Protein AF-A0A538RWI6-F1 (afdb_monomer_lite)

pLDDT: mean 92.48, std 7.5, range [58.44, 98.69]

Structure (mmCIF, N/CA/C/O backbone):
data_AF-A0A538RWI6-F1
#
_entry.id   AF-A0A538RWI6-F1
#
loop_
_atom_site.group_PDB
_atom_site.id
_atom_site.type_symbol
_atom_site.label_atom_id
_atom_site.label_alt_id
_atom_site.label_comp_id
_atom_site.label_asym_id
_atom_site.label_entity_id
_atom_site.label_seq_id
_atom_site.pdbx_PDB_ins_code
_atom_site.Cartn_x
_atom_site.Cartn_y
_atom_site.Cartn_z
_atom_site.occupancy
_atom_site.B_iso_or_equiv
_atom_site.auth_seq_id
_atom_site.auth_comp_id
_atom_site.auth_asym_id
_atom_site.auth_atom_id
_atom_site.pdbx_PDB_model_num
ATOM 1 N N . MET A 1 1 ? -21.357 -2.020 3.251 1.00 84.75 1 MET A N 1
ATOM 2 C CA . MET A 1 1 ? -20.198 -1.353 3.880 1.00 84.75 1 MET A CA 1
ATOM 3 C C . MET A 1 1 ? -19.230 -0.965 2.778 1.00 84.75 1 MET A C 1
ATOM 5 O O . MET A 1 1 ? -19.102 -1.735 1.835 1.00 84.75 1 MET A O 1
ATOM 9 N N . ASN A 1 2 ? -18.627 0.222 2.845 1.00 92.50 2 ASN A N 1
ATOM 10 C CA . ASN A 1 2 ? -17.581 0.625 1.906 1.00 92.50 2 ASN A CA 1
ATOM 11 C C . ASN A 1 2 ? -16.230 0.165 2.470 1.00 92.50 2 ASN A C 1
ATOM 13 O O . ASN A 1 2 ? -15.903 0.538 3.590 1.00 92.50 2 ASN A O 1
ATOM 17 N N . LEU A 1 3 ? -15.480 -0.647 1.722 1.00 94.62 3 LEU A N 1
ATOM 18 C CA . LEU A 1 3 ? -14.138 -1.091 2.123 1.00 94.62 3 LEU A CA 1
ATOM 19 C C . LEU A 1 3 ? -13.045 -0.088 1.727 1.00 94.62 3 LEU A C 1
ATOM 21 O O . LEU A 1 3 ? -11.875 -0.327 1.988 1.00 94.62 3 LEU A O 1
ATOM 25 N N . HIS A 1 4 ? -13.410 1.030 1.089 1.00 95.56 4 HIS A N 1
ATOM 26 C CA . HIS A 1 4 ? -12.487 2.098 0.695 1.00 95.56 4 HIS A CA 1
ATOM 27 C C . HIS A 1 4 ? -11.313 1.596 -0.158 1.00 95.56 4 HIS A C 1
ATOM 29 O O . HIS A 1 4 ? -10.195 2.090 -0.056 1.00 95.56 4 HIS A O 1
ATOM 35 N N . GLY A 1 5 ? -11.583 0.600 -1.007 1.00 93.75 5 GLY A N 1
ATOM 36 C CA . GLY A 1 5 ? -10.577 -0.027 -1.858 1.00 93.75 5 GLY A CA 1
ATOM 37 C C . GLY A 1 5 ? -9.649 -1.001 -1.131 1.00 93.75 5 GLY A C 1
ATOM 38 O O . GLY A 1 5 ? -8.729 -1.494 -1.762 1.00 93.75 5 GLY A O 1
ATOM 39 N N . PHE A 1 6 ? -9.863 -1.306 0.152 1.00 97.62 6 PHE A N 1
ATOM 40 C CA . PHE A 1 6 ? -9.096 -2.343 0.838 1.00 97.62 6 PHE A CA 1
ATOM 41 C C . PHE A 1 6 ? -9.252 -3.701 0.137 1.00 97.62 6 PHE A C 1
ATOM 43 O O . PHE A 1 6 ? -10.370 -4.130 -0.167 1.00 97.62 6 PHE A O 1
ATOM 50 N N . ILE A 1 7 ? -8.122 -4.374 -0.069 1.00 96.31 7 ILE A N 1
ATOM 51 C CA . ILE A 1 7 ? -8.035 -5.762 -0.515 1.00 96.31 7 ILE A CA 1
ATOM 52 C C . ILE A 1 7 ? -7.167 -6.538 0.476 1.00 96.31 7 ILE A C 1
ATOM 54 O O . ILE A 1 7 ? -6.182 -6.002 0.980 1.00 96.31 7 ILE A O 1
ATOM 58 N N . ASP A 1 8 ? -7.513 -7.797 0.728 1.00 96.44 8 ASP A N 1
ATOM 59 C CA . ASP A 1 8 ? -6.635 -8.731 1.430 1.00 96.44 8 ASP A CA 1
ATOM 60 C C . ASP A 1 8 ? -5.724 -9.401 0.394 1.00 96.44 8 ASP A C 1
ATOM 62 O O . ASP A 1 8 ? -6.204 -10.119 -0.482 1.00 96.44 8 ASP A O 1
ATOM 66 N N . ILE A 1 9 ? -4.412 -9.166 0.459 1.00 94.81 9 ILE A N 1
ATOM 67 C CA . ILE A 1 9 ? -3.465 -9.712 -0.528 1.00 94.81 9 ILE A CA 1
ATOM 68 C C . ILE A 1 9 ? -3.371 -11.244 -0.477 1.00 94.81 9 ILE A C 1
ATOM 70 O O . ILE A 1 9 ? -2.961 -11.868 -1.458 1.00 94.81 9 ILE A O 1
ATOM 74 N N . ARG A 1 10 ? -3.801 -11.867 0.630 1.00 93.81 10 ARG A N 1
ATOM 75 C CA . ARG A 1 10 ? -3.873 -13.330 0.785 1.00 93.81 10 ARG A CA 1
ATOM 76 C C . ARG A 1 10 ? -4.933 -13.937 -0.133 1.00 93.81 10 ARG A C 1
ATOM 78 O O . ARG A 1 10 ? -4.795 -15.093 -0.550 1.00 93.81 10 ARG A O 1
ATOM 85 N N . ASP A 1 11 ? -5.915 -13.123 -0.522 1.00 94.06 11 ASP A N 1
ATOM 86 C CA . ASP A 1 11 ? -6.946 -13.459 -1.497 1.00 94.06 11 ASP A CA 1
ATOM 87 C C . ASP A 1 11 ? -6.485 -13.276 -2.947 1.00 94.06 11 ASP A C 1
ATOM 89 O O . ASP A 1 11 ? -7.304 -13.390 -3.852 1.00 94.06 11 ASP A O 1
ATOM 93 N N . TYR A 1 12 ? -5.199 -13.024 -3.207 1.00 94.00 12 TYR A N 1
ATOM 94 C CA . TYR A 1 12 ? -4.662 -12.873 -4.559 1.00 94.00 12 TYR A CA 1
ATOM 95 C C . TYR A 1 12 ? -3.543 -13.868 -4.852 1.00 94.00 12 TYR A C 1
ATOM 97 O O . TYR A 1 12 ? -2.874 -14.408 -3.966 1.00 94.00 12 TYR A O 1
ATOM 105 N N . ARG A 1 13 ? -3.360 -14.134 -6.141 1.00 93.31 13 ARG A N 1
ATOM 106 C CA . ARG A 1 13 ? -2.277 -14.930 -6.706 1.00 93.31 13 ARG A CA 1
ATOM 107 C C . ARG A 1 13 ? -1.613 -14.154 -7.831 1.00 93.31 13 ARG A C 1
ATOM 109 O O . ARG A 1 13 ? -2.251 -13.322 -8.479 1.00 93.31 13 ARG A O 1
ATOM 116 N N . VAL A 1 14 ? -0.345 -14.459 -8.059 1.00 92.81 14 VAL A N 1
ATOM 117 C CA . VAL A 1 14 ? 0.479 -13.889 -9.121 1.00 92.81 14 VAL A CA 1
ATOM 118 C C . VAL A 1 14 ? 1.031 -15.005 -9.994 1.00 92.81 14 VAL A C 1
ATOM 120 O O . VAL A 1 14 ? 1.472 -16.033 -9.486 1.00 92.81 14 VAL A O 1
ATOM 123 N N . HIS A 1 15 ? 1.021 -14.795 -11.301 1.00 91.19 15 HIS A N 1
ATOM 124 C CA . HIS A 1 15 ? 1.713 -15.642 -12.256 1.00 91.19 15 HIS A CA 1
ATOM 125 C C . HIS A 1 15 ? 2.901 -14.864 -12.822 1.00 91.19 15 HIS A C 1
ATOM 127 O O . HIS A 1 15 ? 2.740 -13.783 -13.398 1.00 91.19 15 HIS A O 1
ATOM 133 N N . LEU A 1 16 ? 4.100 -15.412 -12.629 1.00 88.19 16 LEU A N 1
ATOM 134 C CA . LEU A 1 16 ? 5.345 -14.842 -13.137 1.00 88.19 16 LEU A CA 1
ATOM 135 C C . LEU A 1 16 ? 5.696 -15.477 -14.492 1.00 88.19 16 LEU A C 1
ATOM 137 O O . LEU A 1 16 ? 5.404 -16.654 -14.717 1.00 88.19 16 LEU A O 1
ATOM 141 N N . PRO A 1 17 ? 6.349 -14.747 -15.410 1.00 85.12 17 PRO A N 1
ATOM 142 C CA . PRO A 1 17 ? 6.875 -15.350 -16.626 1.00 85.12 17 PRO A CA 1
ATOM 143 C C . PRO A 1 17 ? 8.007 -16.332 -16.292 1.00 85.12 17 PRO A C 1
ATOM 145 O O . PRO A 1 17 ? 8.681 -16.213 -15.271 1.00 85.12 17 PRO A O 1
ATOM 148 N N . GLN A 1 18 ? 8.281 -17.267 -17.205 1.00 81.25 18 GLN A N 1
ATOM 149 C CA . GLN A 1 18 ? 9.357 -18.253 -17.036 1.00 81.25 18 GLN A CA 1
ATOM 150 C C . GLN A 1 18 ? 10.744 -17.609 -16.849 1.00 81.25 18 GLN A C 1
ATOM 152 O O . GLN A 1 18 ? 11.606 -18.180 -16.184 1.00 81.25 18 GLN A O 1
ATOM 157 N N . SER A 1 19 ? 10.963 -16.432 -17.443 1.00 81.69 19 SER A N 1
ATOM 158 C CA . SER A 1 19 ? 12.141 -15.605 -17.196 1.00 81.69 19 SER A CA 1
ATOM 159 C C . SER A 1 19 ? 11.711 -14.181 -16.885 1.00 81.69 19 SER A C 1
ATOM 161 O O . SER A 1 19 ? 11.012 -13.558 -17.684 1.00 81.69 19 SER A O 1
ATOM 163 N N . LEU A 1 20 ? 12.172 -13.667 -15.747 1.00 79.25 20 LEU A N 1
ATOM 164 C CA . LEU A 1 20 ? 12.040 -12.258 -15.377 1.00 79.25 20 LEU A CA 1
ATOM 165 C C . LEU A 1 20 ? 13.155 -11.390 -15.967 1.00 79.25 20 LEU A C 1
ATOM 167 O O . LEU A 1 20 ? 13.028 -10.171 -15.971 1.00 79.25 20 LEU A O 1
ATOM 171 N N . PHE A 1 21 ? 14.236 -12.002 -16.467 1.00 77.75 21 PHE A N 1
ATOM 172 C CA . PHE A 1 21 ? 15.372 -11.284 -17.034 1.00 77.75 21 PHE A CA 1
ATOM 173 C C . PHE A 1 21 ? 15.548 -11.562 -18.542 1.00 77.75 21 PHE A C 1
ATOM 175 O O . PHE A 1 21 ? 15.521 -12.730 -18.951 1.00 77.75 21 PHE A O 1
ATOM 182 N N . PRO A 1 22 ? 15.790 -10.526 -19.371 1.00 77.88 22 PRO A N 1
ATOM 183 C CA . PRO A 1 22 ? 15.679 -9.105 -19.027 1.00 77.88 22 PRO A CA 1
ATOM 184 C C . PRO A 1 22 ? 14.226 -8.737 -18.694 1.00 77.88 22 PRO A C 1
ATOM 186 O O . PRO A 1 22 ? 13.298 -9.302 -19.271 1.00 77.88 22 PRO A O 1
ATOM 189 N N . TYR A 1 23 ? 14.036 -7.804 -17.763 1.00 77.75 23 TYR A N 1
ATOM 190 C CA . TYR A 1 23 ? 12.699 -7.350 -17.401 1.00 77.75 23 TYR A CA 1
ATOM 191 C C . TYR A 1 23 ? 12.072 -6.570 -18.566 1.00 77.75 23 TYR A C 1
ATOM 193 O O . TYR A 1 23 ? 12.683 -5.648 -19.107 1.00 77.75 23 TYR A O 1
ATOM 201 N N . CYS A 1 24 ? 10.858 -6.958 -18.965 1.00 79.81 24 CYS A N 1
ATOM 202 C CA . CYS A 1 24 ? 10.175 -6.447 -20.162 1.00 79.81 24 CYS A CA 1
ATOM 203 C C . CYS A 1 24 ? 8.935 -5.589 -19.846 1.00 79.81 24 CYS A C 1
ATOM 205 O O . CYS A 1 24 ? 8.102 -5.372 -20.728 1.00 79.81 24 CYS A O 1
ATOM 207 N N . GLY A 1 25 ? 8.804 -5.100 -18.610 1.00 82.12 25 GLY A N 1
ATOM 208 C CA . GLY A 1 25 ? 7.659 -4.302 -18.170 1.00 82.12 25 GLY A CA 1
ATOM 209 C C . GLY A 1 25 ? 6.550 -5.130 -17.520 1.00 82.12 25 GLY A C 1
ATOM 210 O O . GLY A 1 25 ? 6.442 -6.341 -17.716 1.00 82.12 25 GLY A O 1
ATOM 211 N N . LYS A 1 26 ? 5.672 -4.451 -16.776 1.00 86.50 26 LYS A N 1
ATOM 212 C CA . LYS A 1 26 ? 4.636 -5.074 -15.932 1.00 86.50 26 LYS A CA 1
ATOM 213 C C . LYS A 1 26 ? 3.594 -5.917 -16.655 1.00 86.50 26 LYS A C 1
ATOM 215 O O . LYS A 1 26 ? 2.871 -6.673 -16.017 1.00 86.50 26 LYS A O 1
ATOM 220 N N . SER A 1 27 ? 3.490 -5.807 -17.980 1.00 86.31 27 SER A N 1
ATOM 221 C CA . SER A 1 27 ? 2.548 -6.594 -18.788 1.00 86.31 27 SER A CA 1
ATOM 222 C C . SER A 1 27 ? 2.839 -8.095 -18.778 1.00 86.31 27 SER A C 1
ATOM 224 O O . SER A 1 27 ? 1.969 -8.868 -19.167 1.00 86.31 27 SER A O 1
ATOM 226 N N . ILE A 1 28 ? 4.033 -8.501 -18.339 1.00 87.00 28 ILE A N 1
ATOM 227 C CA . ILE A 1 28 ? 4.419 -9.909 -18.189 1.00 87.00 28 ILE A CA 1
ATOM 228 C C . ILE A 1 28 ? 3.914 -10.536 -16.884 1.00 87.00 28 ILE A C 1
ATOM 230 O O . ILE A 1 28 ? 4.034 -11.746 -16.715 1.00 87.00 28 ILE A O 1
ATOM 234 N N . LEU A 1 29 ? 3.400 -9.722 -15.956 1.00 91.00 29 LEU A N 1
ATOM 235 C CA . LEU A 1 29 ? 2.871 -10.168 -14.673 1.00 91.00 29 LEU A CA 1
ATOM 236 C C . LEU A 1 29 ? 1.349 -10.265 -14.752 1.00 91.00 29 LEU A C 1
ATOM 238 O O . LEU A 1 29 ? 0.672 -9.311 -15.149 1.00 91.00 29 LEU A O 1
ATOM 242 N N . GLU A 1 30 ? 0.802 -11.385 -14.296 1.00 92.44 30 GLU A N 1
ATOM 243 C CA . GLU A 1 30 ? -0.642 -11.549 -14.142 1.00 92.44 30 GLU A CA 1
ATOM 244 C C . GLU A 1 30 ? -0.992 -11.658 -12.662 1.00 92.44 30 GLU A C 1
ATOM 246 O O . GLU A 1 30 ? -0.314 -12.342 -11.900 1.00 92.44 30 GLU A O 1
ATOM 251 N N . VAL A 1 31 ? -2.056 -10.972 -12.246 1.00 93.94 31 VAL A N 1
ATOM 252 C CA . VAL A 1 31 ? -2.552 -10.986 -10.867 1.00 93.94 31 VAL A CA 1
ATOM 253 C C . VAL A 1 31 ? -4.047 -11.252 -10.886 1.00 93.94 31 VAL A C 1
ATOM 255 O O . VAL A 1 31 ? -4.800 -10.571 -11.586 1.00 93.94 31 VAL A O 1
ATOM 258 N N . SER A 1 32 ? -4.486 -12.221 -10.091 1.00 92.06 32 SER A N 1
ATOM 259 C CA . SER A 1 32 ? -5.886 -12.632 -10.015 1.00 92.06 32 SER A CA 1
ATOM 260 C C . SER A 1 32 ? -6.311 -12.851 -8.565 1.00 92.06 32 SER A C 1
ATOM 262 O O . SER A 1 32 ? -5.509 -13.355 -7.778 1.00 92.06 32 SER A O 1
ATOM 264 N N . PRO A 1 33 ? -7.564 -12.529 -8.193 1.00 89.75 33 PRO A N 1
ATOM 265 C CA . PRO A 1 33 ? -8.123 -12.989 -6.930 1.00 89.75 33 PRO A CA 1
ATOM 266 C C . PRO A 1 33 ? -8.209 -14.527 -6.883 1.00 89.75 33 PRO A C 1
ATOM 268 O O . PRO A 1 33 ? -8.174 -15.203 -7.919 1.00 89.75 33 PRO A O 1
ATOM 271 N N . LEU A 1 34 ? -8.355 -15.071 -5.673 1.00 76.19 34 LEU A N 1
ATOM 272 C CA . LEU A 1 34 ? -8.585 -16.480 -5.374 1.00 76.19 34 LEU A CA 1
ATOM 273 C C . LEU A 1 34 ? -9.849 -16.969 -6.096 1.00 76.19 34 LEU A C 1
ATOM 275 O O . LEU A 1 34 ? -10.980 -16.718 -5.692 1.00 76.19 34 LEU A O 1
ATOM 279 N N . GLY A 1 35 ? -9.613 -17.651 -7.209 1.00 61.72 35 GLY A N 1
ATOM 280 C CA . GLY A 1 35 ? -10.607 -18.226 -8.119 1.00 61.72 35 GLY A CA 1
ATOM 281 C C . GLY A 1 35 ? -9.972 -18.982 -9.294 1.00 61.72 35 GLY A C 1
ATOM 282 O O . GLY A 1 35 ? -10.682 -19.604 -10.080 1.00 61.72 35 GLY A O 1
ATOM 283 N N . VAL A 1 36 ? -8.639 -18.940 -9.398 1.00 61.59 36 VAL A N 1
ATOM 284 C CA . VAL A 1 36 ? -7.826 -19.768 -10.290 1.00 61.59 36 VAL A CA 1
ATOM 285 C C . VAL A 1 36 ? -7.639 -21.146 -9.655 1.00 61.59 36 VAL A C 1
ATOM 287 O O . VAL A 1 36 ? -7.552 -21.250 -8.430 1.00 61.59 36 VAL A O 1
ATOM 290 N N . ASP A 1 37 ? -7.611 -22.198 -10.474 1.00 62.50 37 ASP A N 1
ATOM 291 C CA . ASP A 1 37 ? -7.419 -23.572 -10.011 1.00 62.50 37 ASP A CA 1
ATOM 292 C C . ASP A 1 37 ? -6.106 -23.684 -9.205 1.00 62.50 37 ASP A C 1
ATOM 294 O O . ASP A 1 37 ? -5.030 -23.483 -9.769 1.00 62.50 37 ASP A O 1
ATOM 298 N N . PRO A 1 38 ? -6.159 -24.003 -7.896 1.00 58.44 38 PRO A N 1
ATOM 299 C CA . PRO A 1 38 ? -4.973 -24.102 -7.047 1.00 58.44 38 PRO A CA 1
ATOM 300 C C . PRO A 1 38 ? -4.027 -25.243 -7.453 1.00 58.44 38 PRO A C 1
ATOM 302 O O . PRO A 1 38 ? -2.950 -25.367 -6.872 1.00 58.44 38 PRO A O 1
ATOM 305 N N . SER A 1 39 ? -4.419 -26.091 -8.410 1.00 65.94 39 SER A N 1
ATOM 306 C CA . SER A 1 39 ? -3.547 -27.109 -8.991 1.00 65.94 39 SER A CA 1
ATOM 307 C C . SER A 1 39 ? -2.650 -26.601 -10.123 1.00 65.94 39 SER A C 1
ATOM 309 O O . SER A 1 39 ? -1.766 -27.349 -10.538 1.00 65.94 39 SER A O 1
ATOM 311 N N . ASP A 1 40 ? -2.826 -25.361 -10.599 1.00 74.38 40 ASP A N 1
ATOM 312 C CA . ASP A 1 40 ? -1.907 -24.737 -11.552 1.00 74.38 40 ASP A CA 1
ATOM 313 C C . ASP A 1 40 ? -0.661 -24.209 -10.811 1.00 74.38 40 ASP A C 1
ATOM 315 O O . ASP A 1 40 ? -0.735 -23.183 -10.126 1.00 74.38 40 ASP A O 1
ATOM 319 N N . PRO A 1 41 ? 0.501 -24.881 -10.931 1.00 71.25 41 PRO A N 1
ATOM 320 C CA . PRO A 1 41 ? 1.710 -24.486 -10.217 1.00 71.25 41 PRO A CA 1
ATOM 321 C C . PRO A 1 41 ? 2.294 -23.153 -10.712 1.00 71.25 41 PRO A C 1
ATOM 323 O O . PRO A 1 41 ? 3.228 -22.650 -10.090 1.00 71.25 41 PRO A O 1
ATOM 326 N N . GLY A 1 42 ? 1.786 -22.589 -11.816 1.00 82.56 42 GLY A N 1
ATOM 327 C CA . GLY A 1 42 ? 2.194 -21.275 -12.310 1.00 82.56 42 GLY A CA 1
ATOM 328 C C . GLY A 1 42 ? 1.701 -20.112 -11.443 1.00 82.56 42 GLY A C 1
ATOM 329 O O . GLY A 1 42 ? 2.282 -19.028 -11.493 1.00 82.56 42 GLY A O 1
ATOM 330 N N . TRP A 1 43 ? 0.663 -20.323 -10.625 1.00 89.50 43 TRP A N 1
ATOM 331 C CA . TRP A 1 43 ? 0.087 -19.291 -9.761 1.00 89.50 43 TRP A CA 1
ATOM 332 C C . TRP A 1 43 ? 0.614 -19.389 -8.334 1.00 89.50 43 TRP A C 1
ATOM 334 O O . TRP A 1 43 ? 0.323 -20.324 -7.588 1.00 89.50 43 TRP A O 1
ATOM 344 N N . LEU A 1 44 ? 1.354 -18.366 -7.927 1.00 90.12 44 LEU A N 1
ATOM 345 C CA . LEU A 1 44 ? 1.973 -18.270 -6.615 1.00 90.12 44 LEU A CA 1
ATOM 346 C C . LEU A 1 44 ? 1.139 -17.375 -5.688 1.00 90.12 44 LEU A C 1
ATOM 348 O O . LEU A 1 44 ? 0.552 -16.387 -6.142 1.00 90.12 44 LEU A O 1
ATOM 352 N N . PRO A 1 45 ? 1.059 -17.683 -4.384 1.00 91.75 45 PRO A N 1
ATOM 353 C CA . PRO A 1 45 ? 0.588 -16.715 -3.404 1.00 91.75 45 PRO A CA 1
ATOM 354 C C . PRO A 1 45 ? 1.560 -15.535 -3.316 1.00 91.75 45 PRO A C 1
ATOM 356 O O . PRO A 1 45 ? 2.752 -15.676 -3.583 1.00 91.75 45 PRO A O 1
ATOM 359 N N . ILE A 1 46 ? 1.039 -14.350 -2.988 1.00 92.12 46 ILE A N 1
ATOM 360 C CA . ILE A 1 46 ? 1.843 -13.119 -2.964 1.00 92.12 46 ILE A CA 1
ATOM 361 C C . ILE A 1 46 ? 2.998 -13.220 -1.955 1.00 92.12 46 ILE A C 1
ATOM 363 O O . ILE A 1 46 ? 4.100 -12.754 -2.231 1.00 92.12 46 ILE A O 1
ATOM 367 N N . ASP A 1 47 ? 2.780 -13.891 -0.823 1.00 89.50 47 ASP A N 1
ATOM 368 C CA . ASP A 1 47 ? 3.795 -14.121 0.211 1.00 89.50 47 ASP A CA 1
ATOM 369 C C . ASP A 1 47 ? 4.986 -14.971 -0.275 1.00 89.50 47 ASP A C 1
ATOM 371 O O . ASP A 1 47 ? 6.100 -14.815 0.232 1.00 89.50 47 ASP A O 1
ATOM 375 N N . ALA A 1 48 ? 4.808 -15.802 -1.308 1.00 89.38 48 ALA A N 1
ATOM 376 C CA . ALA A 1 48 ? 5.898 -16.564 -1.915 1.00 89.38 48 ALA A CA 1
ATOM 377 C C . ALA A 1 48 ? 6.945 -15.665 -2.593 1.00 89.38 48 ALA A C 1
ATOM 379 O O . ALA A 1 48 ? 8.082 -16.100 -2.768 1.00 89.38 48 ALA A O 1
ATOM 380 N N . LEU A 1 49 ? 6.607 -14.410 -2.918 1.00 88.00 49 LEU A N 1
ATOM 381 C CA . LEU A 1 49 ? 7.557 -13.428 -3.452 1.00 88.00 49 LEU A CA 1
ATOM 382 C C . LEU A 1 49 ? 8.501 -12.855 -2.377 1.00 88.00 49 LEU A C 1
ATOM 384 O O . LEU A 1 49 ? 9.521 -12.248 -2.707 1.00 88.00 49 LEU A O 1
ATOM 388 N N . GLY A 1 50 ? 8.183 -13.049 -1.092 1.00 80.19 50 GLY A N 1
ATOM 389 C CA . GLY A 1 50 ? 8.828 -12.392 0.051 1.00 80.19 50 GLY A CA 1
ATOM 390 C C . GLY A 1 50 ? 10.270 -12.795 0.367 1.00 80.19 50 GLY A C 1
ATOM 391 O O . GLY A 1 50 ? 10.815 -12.357 1.374 1.00 80.19 50 GLY A O 1
ATOM 392 N N . ARG A 1 51 ? 10.900 -13.664 -0.428 1.00 73.75 51 ARG A N 1
ATOM 393 C CA . ARG A 1 51 ? 12.339 -13.969 -0.297 1.00 73.75 51 ARG A CA 1
ATOM 394 C C . ARG A 1 51 ? 13.174 -13.354 -1.407 1.00 73.75 51 ARG A C 1
ATOM 396 O O . ARG A 1 51 ? 14.332 -13.019 -1.175 1.00 73.75 51 ARG A O 1
ATOM 403 N N . ASP A 1 52 ? 12.575 -13.205 -2.580 1.00 84.12 52 ASP A N 1
ATOM 404 C CA . ASP A 1 52 ? 13.300 -12.850 -3.791 1.00 84.12 52 ASP A CA 1
ATOM 405 C C . ASP A 1 52 ? 13.108 -11.374 -4.154 1.00 84.12 52 ASP A C 1
ATOM 407 O O . ASP A 1 52 ? 14.045 -10.770 -4.662 1.00 84.12 52 ASP A O 1
ATOM 411 N N . PHE A 1 53 ? 11.943 -10.784 -3.844 1.00 88.00 53 PHE A N 1
ATOM 412 C CA . PHE A 1 53 ? 11.586 -9.427 -4.297 1.00 88.00 53 PHE A CA 1
ATOM 413 C C . PHE A 1 53 ? 11.129 -8.475 -3.192 1.00 88.00 53 PHE A C 1
ATOM 415 O O . PHE A 1 53 ? 11.18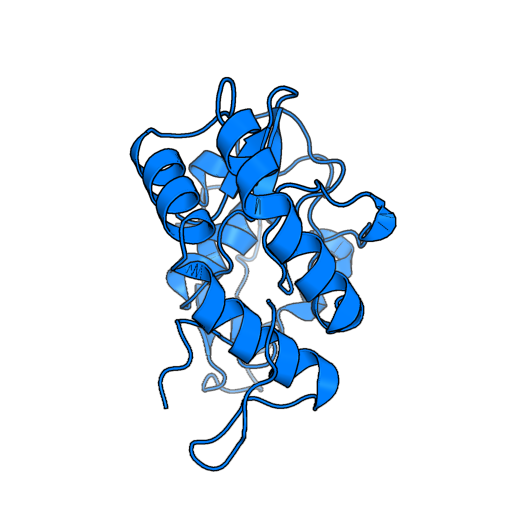1 -7.264 -3.371 1.00 88.00 53 PHE A O 1
ATOM 422 N N . PHE A 1 54 ? 10.686 -9.000 -2.048 1.00 92.06 54 PHE A N 1
ATOM 423 C CA . PHE A 1 54 ? 10.342 -8.172 -0.893 1.00 92.06 54 PHE A CA 1
ATOM 424 C C . PHE A 1 54 ? 11.231 -8.549 0.275 1.00 92.06 54 PHE A C 1
ATOM 426 O O . PHE A 1 54 ? 11.103 -9.659 0.781 1.00 92.06 54 PHE A O 1
ATOM 433 N N . HIS A 1 55 ? 12.123 -7.666 0.718 1.00 92.50 55 HIS A N 1
ATOM 434 C CA . HIS A 1 55 ? 12.966 -7.910 1.888 1.00 92.50 55 HIS A CA 1
ATOM 435 C C . HIS A 1 55 ? 12.413 -7.128 3.085 1.00 92.50 55 HIS A C 1
ATOM 437 O O . HIS A 1 55 ? 12.523 -5.903 3.132 1.00 92.50 55 HIS A O 1
ATOM 443 N N . PRO A 1 56 ? 11.810 -7.812 4.079 1.00 91.06 56 PRO A N 1
ATOM 444 C CA . PRO A 1 56 ? 11.228 -7.161 5.245 1.00 91.06 56 PRO A CA 1
ATOM 445 C C . PRO A 1 56 ? 12.203 -6.235 5.980 1.00 91.06 56 PRO A C 1
ATOM 447 O O . PRO A 1 56 ? 13.220 -6.669 6.526 1.00 91.06 56 PRO A O 1
ATOM 450 N N . ALA A 1 57 ? 11.853 -4.955 6.056 1.00 95.31 57 ALA A N 1
ATOM 451 C CA . ALA A 1 57 ? 12.637 -3.909 6.704 1.00 95.31 57 ALA A CA 1
ATOM 452 C C . ALA A 1 57 ? 11.732 -2.864 7.379 1.00 95.31 57 ALA A C 1
ATOM 454 O O . ALA A 1 57 ? 12.008 -1.668 7.353 1.00 95.31 57 ALA A O 1
ATOM 455 N N . PHE A 1 58 ? 10.638 -3.302 8.009 1.00 97.00 58 PHE A N 1
ATOM 456 C CA . PHE A 1 58 ? 9.581 -2.422 8.526 1.00 97.00 58 PHE A CA 1
ATOM 457 C C . PHE A 1 58 ? 10.069 -1.325 9.489 1.00 97.00 58 PHE A C 1
ATOM 459 O O . PHE A 1 58 ? 9.534 -0.213 9.510 1.00 97.00 58 PHE A O 1
ATOM 466 N N . SER A 1 59 ? 11.105 -1.610 10.285 1.00 96.62 59 SER A N 1
ATOM 467 C CA . SER A 1 59 ? 11.732 -0.629 11.183 1.00 96.62 59 SER A CA 1
ATOM 468 C C . SER A 1 59 ? 12.472 0.492 10.445 1.00 96.62 59 SER A C 1
ATOM 470 O O . SER A 1 59 ? 12.708 1.543 11.034 1.00 96.62 59 SER A O 1
ATOM 472 N N . LYS A 1 60 ? 12.809 0.278 9.170 1.00 96.56 60 LYS A N 1
ATOM 473 C CA . LYS A 1 60 ? 13.461 1.226 8.262 1.00 96.56 60 LYS A CA 1
ATOM 474 C C . LYS A 1 60 ? 12.520 1.781 7.187 1.00 96.56 60 LYS A C 1
ATOM 476 O O . LYS A 1 60 ? 12.985 2.473 6.288 1.00 96.56 60 LYS A O 1
ATOM 481 N N . ARG A 1 61 ? 11.220 1.460 7.239 1.00 97.44 61 ARG A N 1
ATOM 482 C CA . ARG A 1 61 ? 10.246 1.924 6.242 1.00 97.44 61 ARG A CA 1
ATOM 483 C C . ARG A 1 61 ? 10.283 3.447 6.113 1.00 97.44 61 ARG A C 1
ATOM 485 O O . ARG A 1 61 ? 10.388 4.153 7.120 1.00 97.44 61 ARG A O 1
ATOM 492 N N . ASN A 1 62 ? 10.113 3.945 4.893 1.00 96.75 62 ASN A N 1
ATOM 493 C CA . ASN A 1 62 ? 9.960 5.374 4.660 1.00 96.75 62 ASN A CA 1
ATOM 494 C C . ASN A 1 62 ? 8.720 5.887 5.434 1.00 96.75 62 ASN A C 1
ATOM 496 O O . ASN A 1 62 ? 7.650 5.272 5.342 1.00 96.75 62 ASN A O 1
ATOM 500 N N . PRO A 1 63 ? 8.814 6.978 6.215 1.00 96.12 63 PRO A N 1
ATOM 501 C CA . PRO A 1 63 ? 7.678 7.497 6.982 1.00 96.12 63 PRO A CA 1
ATOM 502 C C . PRO A 1 63 ? 6.504 7.959 6.102 1.00 96.12 63 PRO A C 1
ATOM 504 O O . PRO A 1 63 ? 5.384 8.060 6.597 1.00 96.12 63 PRO A O 1
ATOM 507 N N . LEU A 1 64 ? 6.736 8.206 4.808 1.00 97.25 64 LEU A N 1
ATOM 508 C CA . LEU A 1 64 ? 5.705 8.611 3.849 1.00 97.25 64 LEU A CA 1
ATOM 509 C C . LEU A 1 64 ? 4.831 7.449 3.352 1.00 97.25 64 LEU A C 1
ATOM 511 O O . LEU A 1 64 ? 3.799 7.703 2.726 1.00 97.25 64 LEU A O 1
ATOM 515 N N . ASN A 1 65 ? 5.206 6.193 3.630 1.00 98.31 65 ASN A N 1
ATOM 516 C CA . ASN A 1 65 ? 4.365 5.048 3.287 1.00 98.31 65 ASN A CA 1
ATOM 517 C C . ASN A 1 65 ? 3.025 5.134 4.015 1.00 98.31 65 ASN A C 1
ATOM 519 O O . ASN A 1 65 ? 2.991 5.249 5.241 1.00 98.31 65 ASN A O 1
ATOM 523 N N . ILE A 1 66 ? 1.930 4.988 3.275 1.00 98.44 66 ILE A N 1
ATOM 524 C CA . ILE A 1 66 ? 0.627 4.762 3.892 1.00 98.44 66 ILE A CA 1
ATOM 525 C C . ILE A 1 66 ? 0.625 3.379 4.572 1.00 98.44 66 ILE A C 1
ATOM 527 O O . ILE A 1 66 ? 1.162 2.424 3.998 1.00 98.44 66 ILE A O 1
ATOM 531 N N . PRO A 1 67 ? 0.021 3.233 5.767 1.00 98.69 67 PRO A N 1
ATOM 532 C CA . PRO A 1 67 ? -0.164 1.931 6.392 1.00 98.69 67 PRO A CA 1
ATOM 533 C C . PRO A 1 67 ? -0.791 0.904 5.444 1.00 98.69 67 PRO A C 1
ATOM 535 O O . PRO A 1 67 ? -1.668 1.245 4.655 1.00 98.69 67 PRO A O 1
ATOM 538 N N . GLY A 1 68 ? -0.314 -0.336 5.507 1.00 98.50 68 GLY A N 1
ATOM 539 C CA . GLY A 1 68 ? -0.685 -1.399 4.578 1.00 98.50 68 GLY A CA 1
ATOM 540 C C . GLY A 1 68 ? 0.371 -2.501 4.480 1.00 98.50 68 GLY A C 1
ATOM 541 O O . GLY A 1 68 ? 1.438 -2.363 5.093 1.00 98.50 68 GLY A O 1
ATOM 542 N N . PRO A 1 69 ? 0.106 -3.553 3.684 1.00 97.75 69 PRO A N 1
ATOM 543 C CA . PRO A 1 69 ? 1.025 -4.674 3.507 1.00 97.75 69 PRO A CA 1
ATOM 544 C C . PRO A 1 69 ? 2.335 -4.249 2.845 1.00 97.75 69 PRO A C 1
ATOM 546 O O . PRO A 1 69 ? 3.408 -4.668 3.280 1.00 97.75 69 PRO A O 1
ATOM 549 N N . PHE A 1 70 ? 2.258 -3.395 1.819 1.00 98.38 70 PHE A N 1
ATOM 550 C CA . PHE A 1 70 ? 3.423 -2.973 1.048 1.00 98.38 70 PHE A CA 1
ATOM 551 C C . PHE A 1 70 ? 4.016 -1.671 1.567 1.00 98.38 70 PHE A C 1
ATOM 553 O O . PHE A 1 70 ? 3.291 -0.732 1.895 1.00 98.38 70 PHE A O 1
ATOM 560 N N . TYR A 1 71 ? 5.339 -1.579 1.581 1.00 98.44 71 TYR A N 1
ATOM 561 C CA . TYR A 1 71 ? 6.048 -0.347 1.912 1.00 98.44 71 TYR A CA 1
ATOM 562 C C . TYR A 1 71 ? 7.416 -0.313 1.232 1.00 98.44 71 TYR A C 1
ATOM 564 O O . TYR A 1 71 ? 8.037 -1.353 1.039 1.00 98.44 71 TYR A O 1
ATOM 572 N N . GLY A 1 72 ? 7.900 0.884 0.910 1.00 97.25 72 GLY A N 1
ATOM 573 C CA . GLY A 1 72 ? 9.308 1.112 0.585 1.00 97.25 72 GLY A CA 1
ATOM 574 C C . GLY A 1 72 ? 10.128 1.346 1.855 1.00 97.25 72 GLY A C 1
ATOM 575 O O . GLY A 1 72 ? 9.669 2.016 2.787 1.00 97.25 72 GLY A O 1
ATOM 576 N N . ALA A 1 73 ? 11.323 0.777 1.929 1.00 95.25 73 ALA A N 1
ATOM 577 C CA . ALA A 1 73 ? 12.306 1.023 2.978 1.00 95.25 73 ALA A CA 1
ATOM 578 C C . ALA A 1 73 ? 13.584 1.596 2.353 1.00 95.25 73 ALA A C 1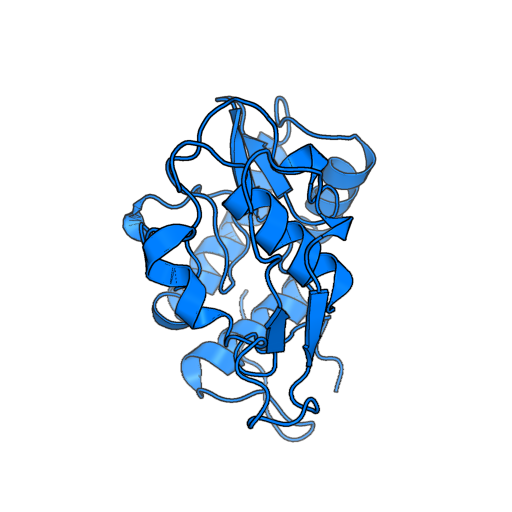
ATOM 580 O O . ALA A 1 73 ? 13.557 2.715 1.861 1.00 95.25 73 ALA A O 1
ATOM 581 N N . GLU A 1 74 ? 14.686 0.850 2.350 1.00 91.31 74 GLU A N 1
ATOM 582 C CA . GLU A 1 74 ? 15.958 1.271 1.749 1.00 91.31 74 GLU A CA 1
ATOM 583 C C . GLU A 1 74 ? 15.982 0.950 0.242 1.00 91.31 74 GLU A C 1
ATOM 585 O O . GLU A 1 74 ? 16.775 0.121 -0.200 1.00 91.31 74 GLU A O 1
ATOM 590 N N . THR A 1 75 ? 15.083 1.557 -0.538 1.00 89.44 75 THR A N 1
ATOM 591 C CA . THR A 1 75 ? 15.052 1.378 -2.003 1.00 89.44 75 THR A CA 1
ATOM 592 C C . THR A 1 75 ? 16.215 2.107 -2.683 1.00 89.44 75 THR A C 1
ATOM 594 O O . THR A 1 75 ? 16.822 3.020 -2.110 1.00 89.44 75 THR A O 1
ATOM 597 N N . ASP A 1 76 ? 16.502 1.736 -3.930 1.00 83.94 76 ASP A N 1
ATOM 598 C CA . ASP A 1 76 ? 17.367 2.484 -4.831 1.00 83.94 76 ASP A CA 1
ATOM 599 C C . ASP A 1 76 ? 16.786 3.870 -5.179 1.00 83.94 76 ASP A C 1
ATOM 601 O O . ASP A 1 76 ? 15.733 4.286 -4.688 1.00 83.94 76 ASP A O 1
ATOM 605 N N . THR A 1 77 ? 17.540 4.609 -5.996 1.00 83.62 77 THR A N 1
ATOM 606 C CA . THR A 1 77 ? 17.181 5.941 -6.503 1.00 83.62 77 THR A CA 1
ATOM 607 C C . THR A 1 77 ? 17.107 5.952 -8.034 1.00 83.62 77 THR A C 1
ATOM 609 O O . THR A 1 77 ? 17.420 6.962 -8.666 1.00 83.62 77 THR A O 1
ATOM 612 N N . CYS A 1 78 ? 16.814 4.805 -8.651 1.00 84.56 78 CYS A N 1
ATOM 613 C CA . CYS A 1 78 ? 16.733 4.645 -10.105 1.00 84.56 78 CYS A CA 1
ATOM 614 C C . CYS A 1 78 ? 15.361 5.044 -10.674 1.00 84.56 78 CYS A C 1
ATOM 616 O O . CYS A 1 78 ? 15.190 5.035 -11.893 1.00 84.56 78 CYS A O 1
ATOM 618 N N . GLU A 1 79 ? 14.424 5.435 -9.804 1.00 82.56 79 GLU A N 1
ATOM 619 C CA . GLU A 1 79 ? 13.110 6.010 -10.128 1.00 82.56 79 GLU A CA 1
ATOM 620 C C . GLU A 1 79 ? 12.153 5.052 -10.860 1.00 82.56 79 GLU A C 1
ATOM 622 O O . GLU A 1 79 ? 11.193 5.480 -11.506 1.00 82.56 79 GLU A O 1
ATOM 627 N N . THR A 1 80 ? 12.392 3.742 -10.785 1.00 88.50 80 THR A N 1
ATOM 628 C CA . THR A 1 80 ? 11.619 2.757 -11.558 1.00 88.50 80 THR A CA 1
ATOM 629 C C . THR A 1 80 ? 10.219 2.520 -10.987 1.00 88.50 80 THR A C 1
ATOM 631 O O . THR A 1 80 ? 9.267 2.337 -11.750 1.00 88.50 80 THR A O 1
ATOM 634 N N . GLY A 1 81 ? 10.044 2.618 -9.669 1.00 90.94 81 GLY A N 1
ATOM 635 C CA . GLY A 1 81 ? 8.780 2.386 -8.981 1.00 90.94 81 GLY A CA 1
ATOM 636 C C . GLY A 1 81 ? 7.660 3.340 -9.399 1.00 90.94 81 GLY A C 1
ATOM 637 O O . GLY A 1 81 ? 6.593 2.860 -9.784 1.00 90.94 81 GLY A O 1
ATOM 638 N N . PRO A 1 82 ? 7.850 4.676 -9.416 1.00 93.88 82 PRO A N 1
ATOM 639 C CA . PRO A 1 82 ? 6.839 5.607 -9.926 1.00 93.88 82 PRO A CA 1
ATOM 640 C C . PRO A 1 82 ? 6.458 5.374 -11.396 1.00 93.88 82 PRO A C 1
ATOM 642 O O . PRO A 1 82 ? 5.334 5.687 -11.789 1.00 93.88 82 PRO A O 1
ATOM 645 N N . HIS A 1 83 ? 7.358 4.822 -12.216 1.00 92.69 83 HIS A N 1
ATOM 646 C CA . HIS A 1 83 ? 7.049 4.459 -13.602 1.00 92.69 83 HIS A CA 1
ATOM 647 C C . HIS A 1 83 ? 6.207 3.180 -13.697 1.00 92.69 83 HIS A C 1
ATOM 649 O O . HIS A 1 83 ? 5.247 3.127 -14.475 1.00 92.69 83 HIS A O 1
ATOM 655 N N . GLU A 1 84 ? 6.524 2.165 -12.894 1.00 94.81 84 GLU A N 1
ATOM 656 C CA . GLU A 1 84 ? 5.787 0.899 -12.875 1.00 94.81 84 GLU A CA 1
ATOM 657 C C . GLU A 1 84 ? 4.444 1.011 -12.140 1.00 94.81 84 GLU A C 1
ATOM 659 O O . GLU A 1 84 ? 3.451 0.431 -12.582 1.00 94.81 84 GLU A O 1
ATOM 664 N N . ALA A 1 85 ? 4.365 1.825 -11.087 1.00 96.69 85 ALA A N 1
ATOM 665 C CA . ALA A 1 85 ? 3.200 1.965 -10.217 1.00 96.69 85 ALA A CA 1
ATOM 666 C C . ALA A 1 85 ? 2.817 3.431 -9.927 1.00 96.69 85 ALA A C 1
ATOM 668 O O . ALA A 1 85 ? 2.684 3.814 -8.761 1.00 96.69 85 ALA A O 1
ATOM 669 N N . PRO A 1 86 ? 2.544 4.268 -10.949 1.00 95.88 86 PRO A N 1
ATOM 670 C CA . PRO A 1 86 ? 2.265 5.697 -10.755 1.00 95.88 86 PRO A CA 1
ATOM 671 C C . PRO A 1 86 ? 1.037 5.961 -9.869 1.00 95.88 86 PRO A C 1
ATOM 673 O O . PRO A 1 86 ? 0.947 6.993 -9.208 1.00 95.88 86 PRO A O 1
ATOM 676 N N . GLY A 1 87 ? 0.082 5.028 -9.805 1.00 97.12 87 GLY A N 1
ATOM 677 C CA . GLY A 1 87 ? -1.099 5.134 -8.939 1.00 97.12 87 GLY A CA 1
ATOM 678 C C . GLY A 1 87 ? -0.855 4.816 -7.458 1.00 97.12 87 GLY A C 1
ATOM 679 O O . GLY A 1 87 ? -1.790 4.957 -6.662 1.00 97.12 87 GLY A O 1
ATOM 680 N N . ASN A 1 88 ? 0.352 4.366 -7.099 1.00 98.50 88 ASN A N 1
ATOM 681 C CA . ASN A 1 88 ? 0.655 3.765 -5.798 1.00 98.50 88 ASN A CA 1
ATOM 682 C C . ASN A 1 88 ? 2.004 4.202 -5.210 1.00 98.50 88 ASN A C 1
ATOM 684 O O . ASN A 1 88 ? 2.124 4.244 -3.986 1.00 98.50 88 ASN A O 1
ATOM 688 N N . VAL A 1 89 ? 2.990 4.542 -6.045 1.00 98.06 89 VAL A N 1
ATOM 689 C CA . VAL A 1 89 ? 4.370 4.846 -5.643 1.00 98.06 89 VAL A CA 1
ATOM 690 C C . VAL A 1 89 ? 4.755 6.286 -5.993 1.00 98.06 89 VAL A C 1
ATOM 692 O O . VAL A 1 89 ? 4.450 6.793 -7.072 1.00 98.06 89 VAL A O 1
ATOM 695 N N . LEU A 1 90 ? 5.421 6.944 -5.047 1.00 97.25 90 LEU A N 1
ATOM 696 C CA . LEU A 1 90 ? 6.087 8.241 -5.184 1.00 97.25 90 LEU A CA 1
ATOM 697 C C . LEU A 1 90 ? 7.521 8.107 -4.659 1.00 97.25 90 LEU A C 1
ATOM 699 O O . LEU A 1 90 ? 7.877 7.079 -4.088 1.00 97.25 90 LEU A O 1
ATOM 703 N N . MET A 1 91 ? 8.327 9.154 -4.828 1.00 95.75 91 MET A N 1
ATOM 704 C CA . MET A 1 91 ? 9.668 9.236 -4.251 1.00 95.75 91 MET A CA 1
ATOM 705 C C . MET A 1 91 ? 9.787 10.392 -3.277 1.00 95.75 91 MET A C 1
ATOM 707 O O . MET A 1 91 ? 9.201 11.462 -3.472 1.00 95.75 91 MET A O 1
ATOM 711 N N . ASP A 1 92 ? 10.573 10.188 -2.232 1.00 94.94 92 ASP A N 1
ATOM 712 C CA . ASP A 1 92 ? 10.973 11.260 -1.343 1.00 94.94 92 ASP A CA 1
ATOM 713 C C . ASP A 1 92 ? 12.063 12.150 -1.969 1.00 94.94 92 ASP A C 1
ATOM 715 O O . ASP A 1 92 ? 12.518 11.943 -3.095 1.00 94.94 92 ASP A O 1
ATOM 719 N N . ARG A 1 93 ? 12.498 13.175 -1.229 1.00 92.88 93 ARG A N 1
ATOM 720 C CA . ARG A 1 93 ? 13.524 14.129 -1.691 1.00 92.88 93 ARG A CA 1
ATOM 721 C C . ARG A 1 93 ? 14.903 13.501 -1.920 1.00 92.88 93 ARG A C 1
ATOM 723 O O . ARG A 1 93 ? 15.757 14.136 -2.533 1.00 92.88 93 ARG A O 1
ATOM 730 N N . GLN A 1 94 ? 15.146 12.322 -1.356 1.00 91.56 94 GLN A N 1
ATOM 731 C CA . GLN A 1 94 ? 16.390 11.567 -1.491 1.00 91.56 94 GLN A CA 1
ATOM 732 C C . GLN A 1 94 ? 16.303 10.542 -2.629 1.00 91.56 94 GLN A C 1
ATOM 734 O O . GLN A 1 94 ? 17.289 9.860 -2.891 1.00 91.56 94 GLN A O 1
ATOM 739 N N . GLY A 1 95 ? 15.155 10.456 -3.309 1.00 91.88 95 GLY A N 1
ATOM 740 C CA . GLY A 1 95 ? 14.904 9.493 -4.372 1.00 91.88 95 GLY A CA 1
ATOM 741 C C . GLY A 1 95 ? 14.466 8.122 -3.864 1.00 91.88 95 GLY A C 1
ATOM 742 O O . GLY A 1 95 ? 14.348 7.223 -4.684 1.00 91.88 95 GLY A O 1
ATOM 743 N N . GLN A 1 96 ? 14.216 7.948 -2.558 1.00 94.31 96 GLN A N 1
ATOM 744 C CA . GLN A 1 96 ? 13.695 6.679 -2.043 1.00 94.31 96 GLN A CA 1
ATOM 745 C C . GLN A 1 96 ? 12.203 6.566 -2.329 1.00 94.31 96 GLN A C 1
ATOM 747 O O . GLN A 1 96 ? 11.428 7.496 -2.090 1.00 94.31 96 GLN A O 1
ATOM 752 N N . GLU A 1 97 ? 11.802 5.405 -2.817 1.00 96.44 97 GLU A N 1
ATOM 753 C CA . GLU A 1 97 ? 10.441 5.092 -3.204 1.00 96.44 97 GLU A CA 1
ATOM 754 C C . GLU A 1 97 ? 9.592 4.767 -1.968 1.00 96.44 97 GLU A C 1
ATOM 756 O O . GLU A 1 97 ? 10.042 4.161 -0.992 1.00 96.44 97 GLU A O 1
ATOM 761 N N . PHE A 1 98 ? 8.327 5.178 -1.995 1.00 97.69 98 PHE A N 1
ATOM 762 C CA . PHE A 1 98 ? 7.358 4.852 -0.957 1.00 97.69 98 PHE A CA 1
ATOM 763 C C . PHE A 1 98 ? 5.973 4.603 -1.551 1.00 97.69 98 PHE A C 1
ATOM 765 O O . PHE A 1 98 ? 5.553 5.233 -2.525 1.00 97.69 98 PHE A O 1
ATOM 772 N N . VAL A 1 99 ? 5.236 3.686 -0.930 1.00 98.38 99 VAL A N 1
ATOM 773 C CA . VAL A 1 99 ? 3.854 3.359 -1.276 1.00 98.38 99 VAL A CA 1
ATOM 774 C C . VAL A 1 99 ? 2.944 4.401 -0.638 1.00 98.38 99 VAL A C 1
ATOM 776 O O . VAL A 1 99 ? 2.645 4.349 0.552 1.00 98.38 99 VAL A O 1
ATOM 779 N N . PHE A 1 100 ? 2.499 5.376 -1.421 1.00 98.06 100 PHE A N 1
ATOM 780 C CA . PHE A 1 100 ? 1.623 6.451 -0.949 1.00 98.06 100 PHE A CA 1
ATOM 781 C C . PHE A 1 100 ? 0.140 6.045 -0.940 1.00 98.06 100 PHE A C 1
ATOM 783 O O . PHE A 1 100 ? -0.686 6.694 -0.294 1.00 98.06 100 PHE A O 1
ATOM 790 N N . LYS A 1 101 ? -0.199 4.981 -1.679 1.00 98.25 101 LYS A N 1
ATOM 791 C CA . LYS A 1 101 ? -1.531 4.377 -1.764 1.00 98.25 101 LYS A CA 1
ATOM 792 C C . LYS A 1 101 ? -1.397 2.866 -1.946 1.00 98.25 101 LYS A C 1
ATOM 794 O O . LYS A 1 101 ? -0.782 2.417 -2.910 1.00 98.25 101 LYS A O 1
ATOM 799 N N . GLN A 1 102 ? -2.021 2.087 -1.065 1.00 98.50 102 GLN A N 1
ATOM 800 C CA . GLN A 1 102 ? -2.080 0.631 -1.221 1.00 98.50 102 GLN A CA 1
ATOM 801 C C . GLN A 1 102 ? -2.902 0.236 -2.456 1.00 98.50 102 GLN A C 1
ATOM 803 O O . GLN A 1 102 ? -3.812 0.977 -2.852 1.00 98.50 102 GLN A O 1
ATOM 808 N N . PRO A 1 103 ? -2.585 -0.903 -3.092 1.00 98.31 103 PRO A N 1
ATOM 809 C CA . PRO A 1 103 ? -3.334 -1.378 -4.244 1.00 98.31 103 PRO A CA 1
ATOM 810 C C . PRO A 1 103 ? -4.781 -1.693 -3.865 1.00 98.31 103 PRO A C 1
ATOM 812 O O . PRO A 1 103 ? -5.047 -2.273 -2.819 1.00 98.31 103 PRO A O 1
ATOM 815 N N . THR A 1 104 ? -5.715 -1.319 -4.737 1.00 97.31 104 THR A N 1
ATOM 816 C CA . THR A 1 104 ? -7.162 -1.474 -4.498 1.00 97.31 104 THR A CA 1
ATOM 817 C C . THR A 1 104 ? -7.849 -2.483 -5.417 1.00 97.31 104 THR A C 1
ATOM 819 O O . THR A 1 104 ? -9.061 -2.689 -5.347 1.00 97.31 104 THR A O 1
ATOM 822 N N . ASN A 1 105 ? -7.088 -3.081 -6.332 1.00 96.06 105 ASN A N 1
ATOM 823 C CA . ASN A 1 105 ? -7.545 -4.047 -7.329 1.00 96.06 105 ASN A CA 1
ATOM 824 C C . ASN A 1 105 ? -6.338 -4.786 -7.939 1.00 96.06 105 ASN A C 1
ATOM 826 O O . ASN A 1 105 ? -5.192 -4.396 -7.712 1.00 96.06 105 ASN A O 1
ATOM 830 N N . SER A 1 106 ? -6.586 -5.813 -8.761 1.00 95.88 106 SER A N 1
ATOM 831 C CA . SER A 1 106 ? -5.528 -6.618 -9.395 1.00 95.88 106 SER A CA 1
ATOM 832 C C . SER A 1 106 ? -4.545 -5.817 -10.250 1.00 95.88 106 SER A C 1
ATOM 834 O O . SER A 1 106 ? -3.377 -6.184 -10.323 1.00 95.88 106 SER A O 1
ATOM 836 N N . VAL A 1 107 ? -4.996 -4.745 -10.914 1.00 96.38 107 VAL A N 1
ATOM 837 C CA . VAL A 1 107 ? -4.131 -3.926 -11.778 1.00 96.38 107 VAL A CA 1
ATOM 838 C C . VAL A 1 107 ? -3.139 -3.148 -10.926 1.00 96.38 107 VAL A C 1
ATOM 840 O O . VAL A 1 107 ? -1.944 -3.208 -11.180 1.00 96.38 107 VAL A O 1
ATOM 843 N N . GLU A 1 108 ? -3.622 -2.473 -9.884 1.00 97.94 108 GLU A N 1
ATOM 844 C CA . GLU A 1 108 ? -2.745 -1.757 -8.954 1.00 97.94 108 GLU A CA 1
ATOM 845 C C . GLU A 1 108 ? -1.834 -2.716 -8.181 1.00 97.94 108 GLU A C 1
ATOM 847 O O . GLU A 1 108 ? -0.674 -2.396 -7.945 1.00 97.94 108 GLU A O 1
ATOM 852 N N . LEU A 1 109 ? -2.329 -3.906 -7.817 1.00 97.81 109 LEU A N 1
ATOM 853 C CA . LEU A 1 109 ? -1.508 -4.918 -7.155 1.00 97.81 109 LEU A CA 1
ATOM 854 C C . LEU A 1 109 ? -0.370 -5.370 -8.075 1.00 97.81 109 LEU A C 1
ATOM 856 O O . LEU A 1 109 ? 0.783 -5.315 -7.667 1.00 97.81 109 LEU A O 1
ATOM 860 N N . ARG A 1 110 ? -0.665 -5.724 -9.332 1.00 96.81 110 ARG A N 1
ATOM 861 C CA . ARG A 1 110 ? 0.355 -6.048 -10.343 1.00 96.81 110 ARG A CA 1
ATOM 862 C C . ARG A 1 110 ? 1.387 -4.933 -10.489 1.00 96.81 110 ARG A C 1
ATOM 864 O O . ARG A 1 110 ? 2.576 -5.220 -10.571 1.00 96.81 110 ARG A O 1
ATOM 871 N N . ASP A 1 111 ? 0.934 -3.687 -10.534 1.00 97.44 111 ASP A N 1
ATOM 872 C CA . ASP A 1 111 ? 1.804 -2.526 -10.689 1.00 97.44 111 ASP A CA 1
ATOM 873 C C . ASP A 1 111 ? 2.751 -2.373 -9.478 1.00 97.44 111 ASP A C 1
ATOM 875 O O . ASP A 1 111 ? 3.951 -2.205 -9.668 1.00 97.44 111 ASP A O 1
ATOM 879 N N . VAL A 1 112 ? 2.266 -2.535 -8.238 1.00 97.56 112 VAL A N 1
ATOM 880 C CA . VAL A 1 112 ? 3.123 -2.522 -7.030 1.00 97.56 112 VAL A CA 1
ATOM 881 C C . VAL A 1 112 ? 4.100 -3.701 -6.999 1.00 97.56 112 VAL A C 1
ATOM 883 O O . VAL A 1 112 ? 5.266 -3.511 -6.660 1.00 97.56 112 VAL A O 1
ATOM 886 N N . LEU A 1 113 ? 3.662 -4.907 -7.381 1.00 95.75 113 LEU A N 1
ATOM 887 C CA . LEU A 1 113 ? 4.569 -6.054 -7.503 1.00 95.75 113 LEU A CA 1
ATOM 888 C C . LEU A 1 113 ? 5.668 -5.761 -8.526 1.00 95.75 113 LEU A C 1
ATOM 890 O O . LEU A 1 113 ? 6.840 -6.002 -8.270 1.00 95.75 113 LEU A O 1
ATOM 894 N N . SER A 1 114 ? 5.292 -5.196 -9.668 1.00 95.06 114 SER A N 1
ATOM 895 C CA . SER A 1 114 ? 6.230 -4.790 -10.704 1.00 95.06 114 SER A CA 1
ATOM 896 C C . SER A 1 114 ? 7.258 -3.769 -10.210 1.00 95.06 114 SER A C 1
ATOM 898 O O . SER A 1 114 ? 8.434 -3.942 -10.515 1.00 95.06 114 SER A O 1
ATOM 900 N N . ALA A 1 115 ? 6.842 -2.760 -9.438 1.00 94.94 115 ALA A N 1
ATOM 901 C CA . ALA A 1 115 ? 7.766 -1.799 -8.840 1.00 94.94 115 ALA A CA 1
ATOM 902 C C . ALA A 1 115 ? 8.827 -2.510 -7.983 1.00 94.94 115 ALA A C 1
ATOM 904 O O . ALA A 1 115 ? 10.017 -2.308 -8.197 1.00 94.94 115 ALA A O 1
ATOM 905 N N . ALA A 1 116 ? 8.410 -3.433 -7.110 1.00 93.75 116 ALA A N 1
ATOM 906 C CA . ALA A 1 116 ? 9.336 -4.216 -6.290 1.00 93.75 116 ALA A CA 1
ATOM 907 C C . ALA A 1 116 ? 10.265 -5.128 -7.115 1.00 93.75 116 ALA A C 1
ATOM 909 O O . ALA A 1 116 ? 11.421 -5.313 -6.756 1.00 93.75 116 ALA A O 1
ATOM 910 N N . LEU A 1 117 ? 9.782 -5.687 -8.230 1.00 90.81 117 LEU A N 1
ATOM 911 C CA . LEU A 1 117 ? 10.576 -6.548 -9.117 1.00 90.81 117 LEU A CA 1
ATOM 912 C C . LEU A 1 117 ? 11.649 -5.779 -9.911 1.00 90.81 117 LEU A C 1
ATOM 914 O O . LEU A 1 117 ? 12.662 -6.370 -10.287 1.00 90.81 117 LEU A O 1
ATOM 918 N N . CYS A 1 118 ? 11.411 -4.500 -10.211 1.00 88.69 118 CYS A N 1
ATOM 919 C CA . CYS A 1 118 ? 12.350 -3.635 -10.933 1.00 88.69 118 CYS A CA 1
ATOM 920 C C . CYS A 1 118 ? 13.405 -2.991 -10.037 1.00 88.69 118 CYS A C 1
ATOM 922 O O . CYS A 1 118 ? 14.449 -2.568 -10.537 1.00 88.69 118 CYS A O 1
ATOM 924 N N . GLU A 1 119 ? 13.113 -2.883 -8.745 1.00 89.50 119 GLU A N 1
ATOM 925 C CA . GLU A 1 119 ? 13.940 -2.170 -7.786 1.00 89.50 119 GLU A CA 1
ATOM 926 C C . GLU A 1 119 ? 15.196 -2.997 -7.459 1.00 89.50 119 GLU A C 1
ATOM 928 O O . GLU A 1 119 ? 15.131 -4.161 -7.055 1.00 89.50 119 GLU A O 1
ATOM 933 N N . CYS A 1 120 ? 16.374 -2.412 -7.683 1.00 86.25 120 CYS A N 1
ATOM 934 C CA . CYS A 1 120 ? 17.627 -3.166 -7.704 1.00 86.25 120 CYS A CA 1
ATOM 935 C C . CYS A 1 120 ? 18.087 -3.631 -6.317 1.00 86.25 120 CYS A C 1
ATOM 937 O O . CYS A 1 120 ? 18.909 -4.549 -6.229 1.00 86.25 120 CYS A O 1
ATOM 939 N N . PHE A 1 121 ? 17.638 -2.976 -5.243 1.00 87.38 121 PHE A N 1
ATOM 940 C CA . PHE A 1 121 ? 18.083 -3.247 -3.873 1.00 87.38 121 PHE A CA 1
ATOM 941 C C . PHE A 1 121 ? 17.119 -4.141 -3.084 1.00 87.38 121 PHE A C 1
ATOM 943 O O . PHE A 1 121 ? 17.438 -4.506 -1.951 1.00 87.38 121 PHE A O 1
ATOM 950 N N . CYS A 1 122 ? 15.988 -4.540 -3.676 1.00 89.50 122 CYS A N 1
ATOM 951 C CA . CYS A 1 122 ? 14.907 -5.268 -3.005 1.00 89.50 122 CYS A CA 1
ATOM 952 C C . CYS A 1 122 ? 14.396 -4.552 -1.734 1.00 89.50 122 CYS A C 1
ATOM 954 O O . CYS A 1 122 ? 13.984 -5.189 -0.766 1.00 89.50 122 CYS A O 1
ATOM 956 N N . GLY A 1 123 ? 14.422 -3.220 -1.723 1.00 94.19 123 GLY A N 1
ATOM 957 C CA . GLY A 1 123 ? 14.073 -2.351 -0.603 1.00 94.19 123 GLY A CA 1
ATOM 958 C C . GLY A 1 123 ? 12.575 -2.253 -0.308 1.00 94.19 123 GLY A C 1
ATOM 959 O O . GLY A 1 123 ? 12.187 -1.527 0.609 1.00 94.19 123 GLY A O 1
ATOM 960 N N . TYR A 1 124 ? 11.724 -2.960 -1.051 1.00 96.81 124 TYR A N 1
ATOM 961 C CA . TYR A 1 124 ? 10.304 -3.097 -0.739 1.00 96.81 124 TYR A CA 1
ATOM 962 C C . TYR A 1 124 ? 10.058 -4.192 0.303 1.00 96.81 124 TYR A C 1
ATOM 964 O O . TYR A 1 124 ? 10.669 -5.254 0.273 1.00 96.81 124 TYR A O 1
ATOM 972 N N . GLY A 1 125 ? 9.090 -3.974 1.189 1.00 96.62 125 GLY A N 1
ATOM 973 C CA . GLY A 1 125 ? 8.528 -5.001 2.062 1.00 96.62 125 GLY A CA 1
ATOM 974 C C . GLY A 1 125 ? 7.065 -5.289 1.732 1.00 96.62 125 GLY A C 1
ATOM 975 O O . GLY A 1 125 ? 6.371 -4.442 1.171 1.00 96.62 125 GLY A O 1
ATOM 976 N N . ALA A 1 126 ? 6.609 -6.490 2.093 1.00 96.69 126 ALA A N 1
ATOM 977 C CA . ALA A 1 126 ? 5.220 -6.946 1.951 1.00 96.69 126 ALA A CA 1
ATOM 978 C C . ALA A 1 126 ? 4.647 -7.541 3.256 1.00 96.69 126 ALA A C 1
ATOM 980 O O . ALA A 1 126 ? 3.536 -8.062 3.267 1.00 96.69 126 ALA A O 1
ATOM 981 N N . ASP A 1 127 ? 5.400 -7.480 4.360 1.00 96.12 127 ASP A N 1
ATOM 982 C CA . ASP A 1 127 ? 5.021 -8.014 5.675 1.00 96.12 127 ASP A CA 1
ATOM 983 C C . ASP A 1 127 ? 4.297 -6.982 6.554 1.00 96.12 127 ASP A C 1
ATOM 985 O O . ASP A 1 127 ? 4.176 -7.174 7.761 1.00 96.12 127 ASP A O 1
ATOM 989 N N . GLY A 1 128 ? 3.831 -5.864 5.988 1.00 97.62 128 GLY A N 1
ATOM 990 C CA . GLY A 1 128 ? 3.217 -4.781 6.756 1.00 97.62 128 GLY A CA 1
ATOM 991 C C . GLY A 1 128 ? 1.984 -5.213 7.557 1.00 97.62 128 GLY A C 1
ATOM 992 O O . GLY A 1 128 ? 1.790 -4.715 8.669 1.00 97.62 128 GLY A O 1
ATOM 993 N N . ASP A 1 129 ? 1.212 -6.177 7.050 1.00 97.44 129 ASP A N 1
ATOM 994 C CA . ASP A 1 129 ? 0.042 -6.745 7.737 1.00 97.44 129 ASP A CA 1
ATOM 995 C C . ASP A 1 129 ? 0.415 -7.383 9.089 1.00 97.44 129 ASP A C 1
ATOM 997 O O . ASP A 1 129 ? -0.376 -7.337 10.027 1.00 97.44 129 ASP A O 1
ATOM 1001 N N . ASP A 1 130 ? 1.642 -7.901 9.229 1.00 97.00 130 ASP A N 1
ATOM 1002 C CA . ASP A 1 130 ? 2.146 -8.518 10.465 1.00 97.00 130 ASP A CA 1
ATOM 1003 C C . ASP A 1 130 ? 2.740 -7.499 11.456 1.00 97.00 130 ASP A C 1
ATOM 1005 O O . ASP A 1 130 ? 3.136 -7.857 12.572 1.00 97.00 130 ASP A O 1
ATOM 1009 N N . LYS A 1 131 ? 2.917 -6.240 11.033 1.00 97.81 131 LYS A N 1
ATOM 1010 C CA . LYS A 1 131 ? 3.696 -5.224 11.767 1.00 97.81 131 LYS A CA 1
ATOM 1011 C C . LYS A 1 131 ? 2.877 -4.020 12.186 1.00 97.81 131 LYS A C 1
ATOM 1013 O O . LYS A 1 131 ? 3.154 -3.431 13.234 1.00 97.81 131 LYS A O 1
ATOM 1018 N N . TRP A 1 132 ? 1.923 -3.612 11.358 1.00 98.38 132 TRP A N 1
ATOM 1019 C CA . TRP A 1 132 ? 1.037 -2.511 11.690 1.00 98.38 132 TRP A CA 1
ATOM 1020 C C . TRP A 1 132 ? 0.111 -2.904 12.841 1.00 98.38 132 TRP A C 1
ATOM 1022 O O . TRP A 1 132 ? -0.378 -4.023 12.930 1.00 98.38 132 TRP A O 1
ATOM 1032 N N . THR A 1 133 ? -0.132 -1.947 13.727 1.00 98.31 133 THR A N 1
ATOM 1033 C CA . THR A 1 133 ? -1.074 -2.060 14.844 1.00 98.31 133 THR A CA 1
ATOM 1034 C C . THR A 1 133 ? -1.936 -0.808 14.869 1.00 98.31 133 THR A C 1
ATOM 1036 O O . THR A 1 133 ? -1.535 0.230 14.325 1.00 98.31 133 THR A O 1
ATOM 1039 N N . LEU A 1 134 ? -3.099 -0.857 15.525 1.00 98.44 134 LEU A N 1
ATOM 1040 C CA . LEU A 1 134 ? -3.955 0.327 15.644 1.00 98.44 134 LEU A CA 1
ATOM 1041 C C . LEU A 1 134 ? -3.214 1.560 16.221 1.00 98.44 134 LEU A C 1
ATOM 1043 O O . LEU A 1 134 ? -3.363 2.642 15.648 1.00 98.44 134 LEU A O 1
ATOM 1047 N N . PRO A 1 135 ? -2.385 1.451 17.283 1.00 98.50 135 PRO A N 1
ATOM 1048 C CA . PRO A 1 135 ? -1.574 2.576 17.755 1.00 98.50 135 PRO A CA 1
ATOM 1049 C C . PRO A 1 135 ? -0.633 3.152 16.689 1.00 98.50 135 PRO A C 1
ATOM 1051 O O . PRO A 1 135 ? -0.620 4.361 16.489 1.00 98.50 135 PRO A O 1
ATOM 1054 N N . LEU A 1 136 ? 0.093 2.307 15.947 1.00 98.38 136 LEU A N 1
ATOM 1055 C CA . LEU A 1 136 ? 1.012 2.778 14.902 1.00 98.38 136 LEU A CA 1
ATOM 1056 C C . LEU A 1 136 ? 0.279 3.474 13.748 1.00 98.38 136 LEU A C 1
ATOM 1058 O O . LEU A 1 136 ? 0.793 4.437 13.180 1.00 98.38 136 LEU A O 1
ATOM 1062 N N . ILE A 1 137 ? -0.916 2.991 13.399 1.00 98.69 137 ILE A N 1
ATOM 1063 C CA . ILE A 1 137 ? -1.764 3.602 12.369 1.00 98.69 137 ILE A CA 1
ATOM 1064 C C . ILE A 1 137 ? -2.252 4.981 12.825 1.00 98.69 137 ILE A C 1
ATOM 1066 O O . ILE A 1 137 ? -2.201 5.929 12.042 1.00 98.69 137 ILE A O 1
ATOM 1070 N N . ARG A 1 138 ? -2.685 5.110 14.087 1.00 98.56 138 ARG A N 1
ATOM 1071 C CA . ARG A 1 138 ? -3.077 6.399 14.679 1.00 98.56 138 ARG A CA 1
ATOM 1072 C C . ARG A 1 138 ? -1.921 7.385 14.679 1.00 98.56 138 ARG A C 1
ATOM 1074 O O . ARG A 1 138 ? -2.085 8.496 14.185 1.00 98.56 138 ARG A O 1
ATOM 1081 N N . ASP A 1 139 ? -0.759 6.962 15.170 1.00 98.06 139 ASP A N 1
ATOM 1082 C CA . ASP A 1 139 ? 0.438 7.802 15.220 1.00 98.06 139 ASP A CA 1
ATOM 1083 C C . ASP A 1 139 ? 0.799 8.321 13.824 1.00 98.06 139 ASP A C 1
ATOM 1085 O O . ASP A 1 139 ? 1.037 9.514 13.651 1.00 98.06 139 ASP A O 1
ATOM 1089 N N . TRP A 1 140 ? 0.758 7.453 12.807 1.00 98.06 140 TRP A N 1
ATOM 1090 C CA . TRP A 1 140 ? 0.973 7.862 11.420 1.00 98.06 140 TRP A CA 1
ATOM 1091 C C . TRP A 1 140 ? -0.104 8.832 10.918 1.00 98.06 140 TRP A C 1
ATOM 1093 O O . TRP A 1 140 ? 0.208 9.834 10.280 1.00 98.06 140 TRP A O 1
ATOM 1103 N N . TRP A 1 141 ? -1.381 8.583 11.219 1.00 97.94 141 TRP A N 1
ATOM 1104 C CA . TRP A 1 141 ? -2.461 9.465 10.774 1.00 97.94 141 TRP A CA 1
ATOM 1105 C C . TRP A 1 141 ? -2.349 10.870 11.371 1.00 97.94 141 TRP A C 1
ATOM 1107 O O . TRP A 1 141 ? -2.656 11.849 10.687 1.00 97.94 141 TRP A O 1
ATOM 1117 N N . GLN A 1 142 ? -1.868 11.008 12.609 1.00 96.88 142 GLN A N 1
ATOM 1118 C CA . GLN A 1 142 ? -1.674 12.321 13.233 1.00 96.88 142 GLN A CA 1
ATOM 1119 C C . GLN A 1 142 ? -0.595 13.168 12.549 1.00 96.88 142 GLN A C 1
ATOM 1121 O O . GLN A 1 142 ? -0.721 14.390 12.531 1.00 96.88 142 GLN A O 1
ATOM 1126 N N . THR A 1 143 ? 0.414 12.556 11.921 1.00 95.94 143 THR A N 1
ATOM 1127 C CA . THR A 1 143 ? 1.485 13.301 11.231 1.00 95.94 143 THR A CA 1
ATOM 1128 C C . THR A 1 143 ? 1.096 13.766 9.828 1.00 95.94 143 THR A C 1
ATOM 1130 O O . THR A 1 143 ? 1.855 14.491 9.191 1.00 95.94 143 THR A O 1
ATOM 1133 N N . ARG A 1 144 ? -0.095 13.410 9.320 1.00 94.88 144 ARG A N 1
ATOM 1134 C CA . ARG A 1 144 ? -0.516 13.688 7.931 1.00 94.88 144 ARG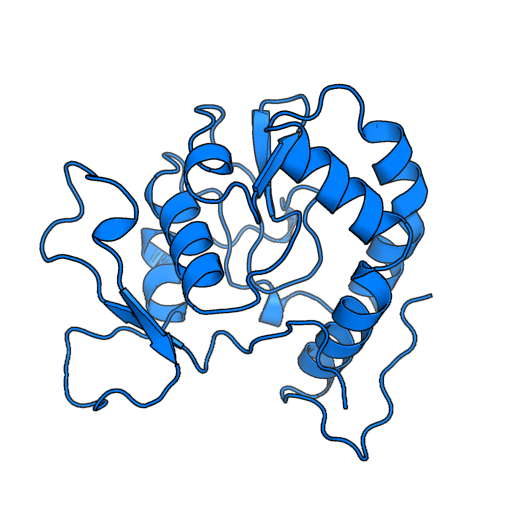 A CA 1
ATOM 1135 C C . ARG A 1 144 ? -0.397 15.155 7.507 1.00 94.88 144 ARG A C 1
ATOM 1137 O O . ARG A 1 144 ? -0.139 15.422 6.336 1.00 94.88 144 ARG A O 1
ATOM 1144 N N . PHE A 1 145 ? -0.595 16.101 8.425 1.00 94.50 145 PHE A N 1
ATOM 1145 C CA . PHE A 1 145 ? -0.460 17.526 8.118 1.00 94.50 145 PHE A CA 1
ATOM 1146 C C . PHE A 1 145 ? 1.009 17.925 7.945 1.00 94.50 145 PHE A C 1
ATOM 1148 O O . PHE A 1 145 ? 1.329 18.599 6.971 1.00 94.50 145 PHE A O 1
ATOM 1155 N N . ASP A 1 146 ? 1.907 17.406 8.784 1.00 94.38 146 ASP A N 1
ATOM 1156 C CA . ASP A 1 146 ? 3.355 17.580 8.620 1.00 94.38 146 ASP A CA 1
ATOM 1157 C C . ASP A 1 146 ? 3.836 16.928 7.311 1.00 94.38 146 ASP A C 1
ATOM 1159 O O . ASP A 1 146 ? 4.642 17.495 6.569 1.00 94.38 146 ASP A O 1
ATOM 1163 N N . LEU A 1 147 ? 3.290 15.751 6.973 1.00 93.81 147 LEU A N 1
ATOM 1164 C CA . LEU A 1 147 ? 3.569 15.090 5.698 1.00 93.81 147 LEU A CA 1
ATOM 1165 C C . LEU A 1 147 ? 3.125 15.967 4.515 1.00 93.81 147 LEU A C 1
ATOM 1167 O O . LEU A 1 147 ? 3.905 16.168 3.585 1.00 93.81 147 LEU A O 1
ATOM 1171 N N . LEU A 1 148 ? 1.922 16.551 4.562 1.00 92.56 148 LEU A N 1
ATOM 1172 C CA . LEU A 1 148 ? 1.424 17.474 3.533 1.00 92.56 148 LEU A CA 1
ATOM 1173 C C . LEU A 1 148 ? 2.322 18.706 3.355 1.00 92.56 148 LEU A C 1
ATOM 1175 O O . LEU A 1 148 ? 2.521 19.148 2.222 1.00 92.56 148 LEU A O 1
ATOM 1179 N N . GLU A 1 149 ? 2.873 19.247 4.440 1.00 90.06 149 GLU A N 1
ATOM 1180 C CA . GLU A 1 149 ? 3.827 20.362 4.389 1.00 90.06 149 GLU A CA 1
ATOM 1181 C C . GLU A 1 149 ? 5.175 19.946 3.783 1.00 90.06 149 GLU A C 1
ATOM 1183 O O . GLU A 1 149 ? 5.831 20.735 3.101 1.00 90.06 149 GLU A O 1
ATOM 1188 N N . SER A 1 150 ? 5.571 18.681 3.946 1.00 86.69 150 SER A N 1
ATOM 1189 C CA . SER A 1 150 ? 6.804 18.138 3.362 1.00 86.69 150 SER A CA 1
ATOM 1190 C C . SER A 1 150 ? 6.723 17.844 1.855 1.00 86.69 150 SER A C 1
ATOM 1192 O O . SER A 1 150 ? 7.736 17.479 1.257 1.00 86.69 150 SER A O 1
ATOM 1194 N N . ALA A 1 151 ? 5.557 18.053 1.227 1.00 88.25 151 ALA A N 1
ATOM 1195 C CA . ALA A 1 151 ? 5.267 17.699 -0.167 1.00 88.25 151 ALA A CA 1
ATOM 1196 C C . ALA A 1 151 ? 6.224 18.295 -1.211 1.00 88.25 151 ALA A C 1
ATOM 1198 O O . ALA A 1 151 ? 6.369 17.742 -2.304 1.00 88.25 151 ALA A O 1
ATOM 1199 N N . ASP A 1 152 ? 6.826 19.446 -0.917 1.00 87.19 152 ASP A N 1
ATOM 1200 C CA . ASP A 1 152 ? 7.778 20.076 -1.826 1.00 87.19 152 ASP A CA 1
ATOM 1201 C C . ASP A 1 152 ? 8.985 19.155 -2.039 1.00 87.19 152 ASP A C 1
ATOM 1203 O O . ASP A 1 152 ? 9.523 18.606 -1.086 1.00 87.19 152 ASP A O 1
ATOM 1207 N N . GLY A 1 153 ? 9.429 18.971 -3.282 1.00 84.81 153 GLY A N 1
ATOM 1208 C CA . GLY A 1 153 ? 10.590 18.131 -3.598 1.00 84.81 153 GLY A CA 1
ATOM 1209 C C . GLY A 1 153 ? 10.338 16.619 -3.606 1.00 84.81 153 GLY A C 1
ATOM 1210 O O . GLY A 1 153 ? 11.294 15.876 -3.797 1.00 84.81 153 GLY A O 1
ATOM 1211 N N . LEU A 1 154 ? 9.095 16.160 -3.429 1.00 92.94 154 LEU A N 1
ATOM 1212 C CA . LEU A 1 154 ? 8.742 14.774 -3.739 1.00 92.94 154 LEU A CA 1
ATOM 1213 C C . LEU A 1 154 ? 8.826 14.517 -5.250 1.00 92.94 154 LEU A C 1
ATOM 1215 O O . LEU A 1 154 ? 8.407 15.354 -6.056 1.00 92.94 154 LEU A O 1
ATOM 1219 N N . GLY A 1 155 ? 9.352 13.351 -5.614 1.00 90.19 155 GLY A N 1
ATOM 1220 C CA . GLY A 1 155 ? 9.455 12.875 -6.990 1.00 90.19 155 GLY A CA 1
ATOM 1221 C C . GLY A 1 155 ? 8.233 12.059 -7.418 1.00 90.19 155 GLY A C 1
ATOM 1222 O O . GLY A 1 155 ? 7.582 11.407 -6.601 1.00 90.19 155 GLY A O 1
ATOM 1223 N N . GLY A 1 156 ? 7.925 12.099 -8.713 1.00 89.00 156 GLY A N 1
ATOM 1224 C CA . GLY A 1 156 ? 6.758 11.457 -9.321 1.00 89.00 156 GLY A CA 1
ATOM 1225 C C . GLY A 1 156 ? 5.926 12.432 -10.152 1.00 89.00 156 GLY A C 1
ATOM 1226 O O . GLY A 1 156 ? 6.219 13.629 -10.234 1.00 89.00 156 GLY A O 1
ATOM 1227 N N . ASP A 1 157 ? 4.881 11.928 -10.805 1.00 90.25 157 ASP A N 1
ATOM 1228 C CA . ASP A 1 157 ? 4.067 12.763 -11.682 1.00 90.25 157 ASP A CA 1
ATOM 1229 C C . ASP A 1 157 ? 3.070 13.657 -10.912 1.00 90.25 157 ASP A C 1
ATOM 1231 O O . ASP A 1 157 ? 2.691 13.425 -9.758 1.00 90.25 157 ASP A O 1
ATOM 1235 N N . THR A 1 158 ? 2.618 14.732 -11.567 1.00 92.38 158 THR A N 1
ATOM 1236 C CA . THR A 1 158 ? 1.722 15.720 -10.945 1.00 92.38 158 THR A CA 1
ATOM 1237 C C . THR A 1 158 ? 0.357 15.133 -10.564 1.00 92.38 158 THR A C 1
ATOM 1239 O O . THR A 1 158 ? -0.309 15.651 -9.666 1.00 92.38 158 THR A O 1
ATOM 1242 N N . HIS A 1 159 ? -0.115 14.096 -11.258 1.00 94.38 159 HIS A N 1
ATOM 1243 C CA . HIS A 1 159 ? -1.358 13.418 -10.912 1.00 94.38 159 HIS A CA 1
ATOM 1244 C C . HIS A 1 159 ? -1.203 12.616 -9.614 1.00 94.38 159 HIS A C 1
ATOM 1246 O O . HIS A 1 159 ? -2.034 12.794 -8.720 1.00 94.38 159 HIS A O 1
ATOM 1252 N N . SER A 1 160 ? -0.126 11.848 -9.464 1.00 95.62 160 SER A N 1
ATOM 1253 C CA . SER A 1 160 ? 0.180 11.076 -8.251 1.00 95.62 160 SER A CA 1
ATOM 1254 C C . SER A 1 160 ? 0.351 11.970 -7.026 1.00 95.62 160 SER A C 1
ATOM 1256 O O . SER A 1 160 ? -0.272 11.732 -5.992 1.00 95.62 160 SER A O 1
ATOM 1258 N N . LEU A 1 161 ? 1.070 13.090 -7.164 1.00 95.94 161 LEU A N 1
ATOM 1259 C CA . LEU A 1 161 ? 1.207 14.079 -6.087 1.00 95.94 161 LEU A CA 1
ATOM 1260 C C . LEU A 1 161 ? -0.141 14.681 -5.662 1.00 95.94 161 LEU A C 1
ATOM 1262 O O . LEU A 1 161 ? -0.390 14.889 -4.473 1.00 95.94 161 LEU A O 1
ATOM 1266 N N . ARG A 1 162 ? -1.044 14.956 -6.615 1.00 96.19 162 ARG A N 1
ATOM 1267 C CA . ARG A 1 162 ? -2.403 15.425 -6.290 1.00 96.19 162 ARG A CA 1
ATOM 1268 C C . ARG A 1 162 ? -3.218 14.354 -5.574 1.00 96.19 162 ARG A C 1
ATOM 1270 O O . ARG A 1 162 ? -3.974 14.695 -4.667 1.00 96.19 162 ARG A O 1
ATOM 1277 N N . LEU A 1 163 ? -3.088 13.092 -5.980 1.00 96.12 163 LEU A N 1
ATOM 1278 C CA . LEU A 1 163 ? -3.779 11.980 -5.334 1.00 96.12 163 LEU A CA 1
ATOM 1279 C C . LEU A 1 163 ? -3.300 11.807 -3.891 1.00 96.12 163 LEU A C 1
ATOM 1281 O O . LEU A 1 163 ? -4.125 11.761 -2.983 1.00 96.12 163 LEU A O 1
ATOM 1285 N N . TRP A 1 164 ? -1.987 11.813 -3.666 1.00 97.06 164 TRP A N 1
ATOM 1286 C CA . TRP A 1 164 ? -1.411 11.733 -2.327 1.00 97.06 164 TRP A CA 1
ATOM 1287 C C . TRP A 1 164 ? -1.890 12.866 -1.410 1.00 97.06 164 TRP A C 1
ATOM 1289 O O . TRP A 1 164 ? -2.357 12.612 -0.299 1.00 97.06 164 TRP A O 1
ATOM 1299 N N . LYS A 1 165 ? -1.902 14.113 -1.902 1.00 97.25 165 LYS A N 1
ATOM 1300 C CA . LYS A 1 165 ? -2.434 15.251 -1.133 1.00 97.25 165 LYS A CA 1
ATOM 1301 C C . LYS A 1 165 ? -3.908 15.070 -0.755 1.00 97.25 165 LYS A C 1
ATOM 1303 O O . LYS A 1 165 ? -4.293 15.392 0.368 1.00 97.25 165 LYS A O 1
ATOM 1308 N N . ARG A 1 166 ? -4.738 14.538 -1.661 1.00 96.75 166 ARG A N 1
ATOM 1309 C CA . ARG A 1 166 ? -6.158 14.248 -1.383 1.00 96.75 166 ARG A CA 1
ATOM 1310 C C . ARG A 1 166 ? -6.336 13.170 -0.316 1.00 96.75 166 ARG A C 1
ATOM 1312 O O . ARG A 1 166 ? -7.171 13.334 0.570 1.00 96.75 166 ARG A O 1
ATOM 1319 N N . LEU A 1 167 ? -5.525 12.112 -0.374 1.00 96.62 167 LEU A N 1
ATOM 1320 C CA . LEU A 1 167 ? -5.518 11.041 0.623 1.00 96.62 167 LEU A CA 1
ATOM 1321 C C . LEU A 1 167 ? -5.233 11.592 2.022 1.00 96.62 167 LEU A C 1
ATOM 1323 O O . LEU A 1 167 ? -6.047 11.405 2.927 1.00 96.62 167 LEU A O 1
ATOM 1327 N N . LEU A 1 168 ? -4.146 12.351 2.175 1.00 96.75 168 LEU A N 1
ATOM 1328 C CA . LEU A 1 168 ? -3.771 12.945 3.461 1.00 96.75 168 LEU A CA 1
ATOM 1329 C C . LEU A 1 168 ? -4.740 14.038 3.939 1.00 96.75 168 LEU A C 1
ATOM 1331 O O . LEU A 1 168 ? -4.861 14.268 5.138 1.00 96.75 168 LEU A O 1
ATOM 1335 N N . SER A 1 169 ? -5.475 14.681 3.026 1.00 96.06 169 SER A N 1
ATOM 1336 C CA . SER A 1 169 ? -6.508 15.667 3.383 1.00 96.06 169 SER A CA 1
ATOM 1337 C C . SER A 1 169 ? -7.804 15.038 3.915 1.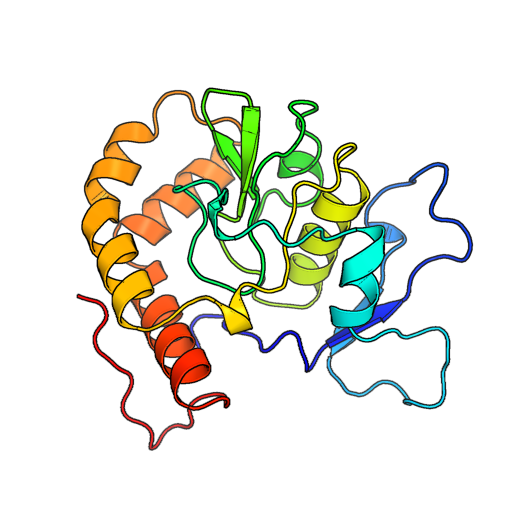00 96.06 169 SER A C 1
ATOM 1339 O O . SER A 1 169 ? -8.699 15.772 4.331 1.00 96.06 169 SER A O 1
ATOM 1341 N N . GLY A 1 170 ? -7.929 13.705 3.904 1.00 93.69 170 GLY A N 1
ATOM 1342 C CA . GLY A 1 170 ? -9.040 12.994 4.545 1.00 93.69 170 GLY A CA 1
ATOM 1343 C C . GLY A 1 170 ? -9.498 11.726 3.828 1.00 93.69 170 GLY A C 1
ATOM 1344 O O . GLY A 1 170 ? -10.077 10.851 4.464 1.00 93.69 170 GLY A O 1
ATOM 1345 N N . GLU A 1 171 ? -9.228 11.568 2.526 1.00 95.31 171 GLU A N 1
ATOM 1346 C CA . GLU A 1 171 ? -9.740 10.407 1.774 1.00 95.31 171 GLU A CA 1
ATOM 1347 C C . GLU A 1 171 ? -9.148 9.068 2.254 1.00 95.31 171 GLU A C 1
ATOM 1349 O O . GLU A 1 171 ? -9.785 8.026 2.090 1.00 95.31 171 GLU A O 1
ATOM 1354 N N . ALA A 1 172 ? -7.970 9.087 2.890 1.00 97.12 172 ALA A N 1
ATOM 1355 C CA . ALA A 1 172 ? -7.343 7.894 3.453 1.00 97.12 172 ALA A CA 1
ATOM 1356 C C . ALA A 1 172 ? -8.013 7.385 4.740 1.00 97.12 172 ALA A C 1
ATOM 1358 O O . ALA A 1 172 ? -7.867 6.207 5.055 1.00 97.12 172 ALA A O 1
ATOM 1359 N N . GLU A 1 173 ? -8.763 8.215 5.475 1.00 97.69 173 GLU A N 1
ATOM 1360 C CA . GLU A 1 173 ? -9.289 7.841 6.797 1.00 97.69 173 GLU A CA 1
ATOM 1361 C C . GLU A 1 173 ? -10.152 6.572 6.729 1.00 97.69 173 GLU A C 1
ATOM 1363 O O . GLU A 1 173 ? -9.958 5.636 7.500 1.00 97.69 173 GLU A O 1
ATOM 1368 N N . GLY A 1 174 ? -11.061 6.492 5.751 1.00 97.50 174 GLY A N 1
ATOM 1369 C CA . GLY A 1 174 ? -11.922 5.320 5.575 1.00 97.50 174 GLY A CA 1
ATOM 1370 C C . GLY A 1 174 ? -11.137 4.034 5.302 1.00 97.50 174 GLY A C 1
ATOM 1371 O O . GLY A 1 174 ? -11.463 2.989 5.861 1.00 97.50 174 GLY A O 1
ATOM 1372 N N . TYR A 1 175 ? -10.072 4.120 4.498 1.00 98.31 175 TYR A N 1
ATOM 1373 C CA . TYR A 1 175 ? -9.162 3.001 4.249 1.00 98.31 175 TYR A CA 1
ATOM 1374 C C . TYR A 1 175 ? -8.425 2.591 5.533 1.00 98.31 175 TYR A C 1
ATOM 1376 O O . TYR A 1 175 ? -8.432 1.416 5.889 1.00 98.31 175 TYR A O 1
ATOM 1384 N N . LEU A 1 176 ? -7.864 3.553 6.274 1.00 98.62 176 LEU A N 1
ATOM 1385 C CA . LEU A 1 176 ? -7.112 3.284 7.504 1.00 98.62 176 LEU A CA 1
ATOM 1386 C C . LEU A 1 176 ? -7.973 2.633 8.584 1.00 98.62 176 LEU A C 1
ATOM 1388 O O . LEU A 1 176 ? -7.490 1.765 9.300 1.00 98.62 176 LEU A O 1
ATOM 1392 N N . ARG A 1 177 ? -9.250 3.006 8.690 1.00 98.69 177 ARG A N 1
ATOM 1393 C CA . ARG A 1 177 ? -10.185 2.382 9.638 1.00 98.69 177 ARG A CA 1
ATOM 1394 C C . ARG A 1 177 ? -10.488 0.927 9.281 1.00 98.69 177 ARG A C 1
ATOM 1396 O O . ARG A 1 177 ? -10.564 0.086 10.173 1.00 98.69 177 ARG A O 1
ATOM 1403 N N . VAL A 1 178 ? -10.644 0.625 7.990 1.00 98.69 178 VAL A N 1
ATOM 1404 C CA . VAL A 1 178 ? -10.809 -0.755 7.500 1.00 98.69 178 VAL A CA 1
ATOM 1405 C C . VAL A 1 178 ? -9.531 -1.560 7.730 1.00 98.69 178 VAL A C 1
ATOM 1407 O O . VAL A 1 178 ? -9.599 -2.668 8.255 1.00 98.69 178 VAL A O 1
ATOM 1410 N N . TYR A 1 179 ? -8.373 -0.985 7.404 1.00 98.69 179 TYR A N 1
ATOM 1411 C CA . TYR A 1 179 ? -7.077 -1.629 7.584 1.00 98.69 179 TYR A CA 1
ATOM 1412 C C . TYR A 1 179 ? -6.750 -1.883 9.062 1.00 98.69 179 TYR A C 1
ATOM 1414 O O . TYR A 1 179 ? -6.334 -2.976 9.427 1.00 98.69 179 TYR A O 1
ATOM 1422 N N . ALA A 1 180 ? -7.020 -0.912 9.936 1.00 98.69 180 ALA A N 1
ATOM 1423 C CA . ALA A 1 180 ? -6.827 -1.056 11.373 1.00 98.69 180 ALA A CA 1
ATOM 1424 C C . ALA A 1 180 ? -7.714 -2.156 11.973 1.00 98.69 180 ALA A C 1
ATOM 1426 O O . ALA A 1 180 ? -7.254 -2.909 12.823 1.00 98.69 180 ALA A O 1
ATOM 1427 N N . PHE A 1 181 ? -8.964 -2.285 11.513 1.00 98.69 181 PHE A N 1
ATOM 1428 C CA . PHE A 1 181 ? -9.805 -3.422 11.891 1.00 98.69 181 PHE A CA 1
ATOM 1429 C C . PHE A 1 181 ? -9.178 -4.745 11.438 1.00 98.69 181 PHE A C 1
ATOM 1431 O O . PHE A 1 181 ? -9.104 -5.695 12.211 1.00 98.69 181 PHE A O 1
ATOM 1438 N N . PHE A 1 182 ? -8.724 -4.800 10.185 1.00 98.56 182 PHE A N 1
ATOM 1439 C CA . PHE A 1 182 ? -8.164 -6.006 9.589 1.00 98.56 182 PHE A CA 1
ATOM 1440 C C . PHE A 1 182 ? -6.944 -6.537 10.351 1.00 98.56 182 PHE A C 1
ATOM 1442 O O . PHE A 1 182 ? -6.899 -7.733 10.630 1.00 98.56 182 PHE A O 1
ATOM 1449 N N . VAL A 1 183 ? -5.994 -5.673 10.723 1.00 98.25 183 VAL A N 1
ATOM 1450 C CA . VAL A 1 183 ? -4.780 -6.106 11.440 1.00 98.25 183 VAL A CA 1
ATOM 1451 C C . VAL A 1 183 ? -5.052 -6.521 12.891 1.00 98.25 183 VAL A C 1
ATOM 1453 O O . VAL A 1 183 ? -4.372 -7.405 13.402 1.00 98.25 183 VAL A O 1
ATOM 1456 N N . GLU A 1 184 ? -6.064 -5.946 13.551 1.00 97.75 184 GLU A N 1
ATOM 1457 C CA . GLU A 1 184 ? -6.430 -6.319 14.930 1.00 97.75 184 GLU A CA 1
ATOM 1458 C C . GLU A 1 184 ? -7.248 -7.621 14.978 1.00 97.75 184 GLU A C 1
ATOM 1460 O O . GLU A 1 184 ? -7.039 -8.466 15.846 1.00 97.75 184 GLU A O 1
ATOM 1465 N N . GLU A 1 185 ? -8.177 -7.799 14.036 1.00 97.56 185 GLU A N 1
ATOM 1466 C CA . GLU A 1 185 ? -9.135 -8.914 14.039 1.00 97.56 185 GLU A CA 1
ATOM 1467 C C . GLU A 1 185 ? -8.709 -10.081 13.131 1.00 97.56 185 GLU A C 1
ATOM 1469 O O . GLU A 1 185 ? -9.308 -11.159 13.164 1.00 97.56 185 GLU A O 1
ATOM 1474 N N . GLY A 1 186 ? -7.707 -9.876 12.273 1.00 96.56 186 GLY A N 1
ATOM 1475 C CA . GLY A 1 186 ? -7.200 -10.864 11.315 1.00 96.56 186 GLY A CA 1
ATOM 1476 C C . GLY A 1 186 ? -8.142 -11.176 10.143 1.00 96.56 186 GLY A C 1
ATOM 1477 O O . GLY A 1 186 ? -7.881 -12.114 9.381 1.00 96.56 186 GLY A O 1
ATOM 1478 N N . ARG A 1 187 ? -9.237 -10.418 9.982 1.00 96.62 187 ARG A N 1
ATOM 1479 C CA . ARG A 1 187 ? -10.275 -10.623 8.956 1.00 96.62 187 ARG A CA 1
ATOM 1480 C C . ARG A 1 187 ? -10.825 -9.310 8.406 1.00 96.62 187 ARG A C 1
ATOM 1482 O O . ARG A 1 187 ? -10.839 -8.287 9.084 1.00 9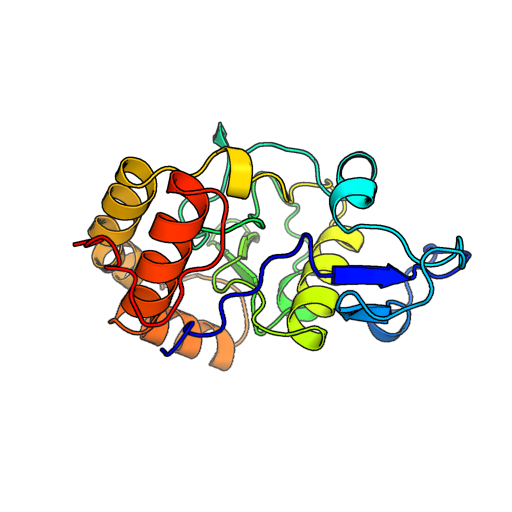6.62 187 ARG A O 1
ATOM 1489 N N . VAL A 1 188 ? -11.371 -9.364 7.194 1.00 96.81 188 VAL A N 1
ATOM 1490 C CA . VAL A 1 188 ? -12.062 -8.225 6.572 1.00 96.81 188 VAL A CA 1
ATOM 1491 C C . VAL A 1 188 ? -13.342 -7.881 7.359 1.00 96.81 188 VAL A C 1
ATOM 1493 O O . VAL A 1 188 ? -14.074 -8.798 7.762 1.00 96.81 188 VAL A O 1
ATOM 1496 N N . PRO A 1 189 ? -13.649 -6.590 7.598 1.00 97.62 189 PRO A N 1
ATOM 1497 C CA . PRO A 1 189 ? -14.880 -6.198 8.271 1.00 97.62 189 PRO A CA 1
ATOM 1498 C C . PRO A 1 189 ? -16.124 -6.462 7.413 1.00 97.62 189 PRO A C 1
ATOM 1500 O O . PRO A 1 189 ? -16.131 -6.349 6.186 1.00 97.62 189 PRO A O 1
ATOM 1503 N N . THR A 1 190 ? -17.217 -6.770 8.096 1.00 96.69 190 THR A N 1
ATOM 1504 C CA . THR A 1 190 ? -18.563 -6.965 7.558 1.00 96.69 190 THR A CA 1
ATOM 1505 C C . THR A 1 190 ? -19.454 -5.777 7.911 1.00 96.69 190 THR A C 1
ATOM 1507 O O . THR A 1 190 ? -19.124 -4.961 8.763 1.00 96.69 190 THR A O 1
ATOM 1510 N N . ALA A 1 191 ? -20.645 -5.688 7.311 1.00 94.56 191 ALA A N 1
ATOM 1511 C CA . ALA A 1 191 ? -21.568 -4.577 7.561 1.00 94.56 191 ALA A CA 1
ATOM 1512 C C . ALA A 1 191 ? -22.028 -4.418 9.027 1.00 94.56 191 ALA A C 1
ATOM 1514 O O . ALA A 1 191 ? -22.526 -3.348 9.370 1.00 94.56 191 ALA A O 1
ATOM 1515 N N . SER A 1 192 ? -21.887 -5.452 9.860 1.00 95.88 192 SER A N 1
ATOM 1516 C CA . SER A 1 192 ? -22.210 -5.418 11.292 1.00 95.88 192 SER A CA 1
ATOM 1517 C C . SER A 1 192 ? -21.045 -5.000 12.189 1.00 95.88 192 SER A C 1
ATOM 1519 O O . SER A 1 192 ? -21.266 -4.748 13.371 1.00 95.88 192 SER A O 1
ATOM 1521 N N . ASP A 1 193 ? -19.822 -4.952 11.660 1.00 97.56 193 ASP A N 1
ATOM 1522 C CA . ASP A 1 193 ? -18.638 -4.620 12.446 1.00 97.56 193 ASP A CA 1
ATOM 1523 C C . ASP A 1 193 ? -18.526 -3.108 12.689 1.00 97.56 193 ASP A C 1
ATOM 1525 O O . ASP A 1 193 ? -18.889 -2.280 11.847 1.00 97.56 193 ASP A O 1
ATOM 1529 N N . ILE A 1 194 ? -17.990 -2.747 13.855 1.00 96.75 194 ILE A N 1
ATOM 1530 C CA . ILE A 1 194 ? -17.687 -1.362 14.219 1.00 96.75 194 ILE A CA 1
ATOM 1531 C C . ILE A 1 194 ? -16.212 -1.120 13.914 1.00 96.75 194 ILE A C 1
ATOM 1533 O O . ILE A 1 194 ? -15.341 -1.738 14.520 1.00 96.75 194 ILE A O 1
ATOM 1537 N N . LEU A 1 195 ? -15.932 -0.211 12.980 1.00 97.94 195 LEU A N 1
ATOM 1538 C CA . LEU A 1 195 ? -14.557 0.122 12.614 1.00 97.94 195 LEU A CA 1
ATOM 1539 C C . LEU A 1 195 ? -13.909 1.026 13.675 1.00 97.94 195 LEU A C 1
ATOM 154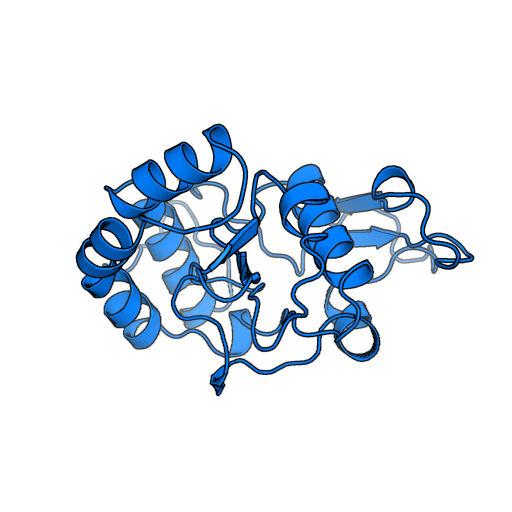1 O O . LEU A 1 195 ? -14.556 2.002 14.089 1.00 97.94 195 LEU A O 1
ATOM 1545 N N . PRO A 1 196 ? -12.642 0.772 14.057 1.00 97.44 196 PRO A N 1
ATOM 1546 C CA . PRO A 1 196 ? -11.921 1.597 15.018 1.00 97.44 196 PRO A CA 1
ATOM 1547 C C . PRO A 1 196 ? -11.799 3.041 14.523 1.00 97.44 196 PRO A C 1
ATOM 1549 O O . PRO A 1 196 ? -11.845 3.317 13.321 1.00 97.44 196 PRO A O 1
ATOM 1552 N N . ASP A 1 197 ? -11.663 3.969 15.465 1.00 96.12 197 ASP A N 1
ATOM 1553 C CA . ASP A 1 197 ? -11.266 5.344 15.164 1.00 96.12 197 ASP A CA 1
ATOM 1554 C C . ASP A 1 197 ? -9.743 5.417 15.008 1.00 96.12 197 ASP A C 1
ATOM 1556 O O . ASP A 1 197 ? -9.011 4.815 15.803 1.00 96.12 197 ASP A O 1
ATOM 1560 N N . VAL A 1 198 ? -9.283 6.141 13.993 1.00 95.62 198 VAL A N 1
ATOM 1561 C CA . VAL A 1 198 ? -7.860 6.362 13.686 1.00 95.62 198 VAL A CA 1
ATOM 1562 C C . VAL A 1 198 ? -7.414 7.797 13.978 1.00 95.62 198 VAL A C 1
ATOM 1564 O O . VAL A 1 198 ? -6.230 8.098 13.829 1.00 95.62 198 VAL A O 1
ATOM 1567 N N . SER A 1 199 ? -8.347 8.662 14.391 1.00 88.06 199 SER A N 1
ATOM 1568 C CA . SER A 1 199 ? -8.081 10.031 14.845 1.00 88.06 199 SER A CA 1
ATOM 1569 C C . SER A 1 199 ? -7.567 10.104 16.280 1.00 88.06 199 SER A C 1
ATOM 1571 O O . SER A 1 199 ? -7.588 9.083 17.005 1.00 88.06 199 SER A O 1
#

Radius of gyration: 16.22 Å; chains: 1; bounding box: 40×48×38 Å

Foldseek 3Di:
DDLLLDDDLQQKWKFAPPDCPPPDALVRIFMDGNPPDPPPPRIHRPCVCCPPQADDDPVQFDLLAQQAQKWFGPFDQPLVLCVLQVQFWWAALVSTITGLDDHRDRSNVSSNSRSSSPTPVSRMGRRSLVPDALVNLLVSLVCLVVVLVRLPNMGHDPVSSVVSNVCSVPSVQSNSQQSNCCSVVVDGDDPPDDTDGSD

Secondary structure (DSSP, 8-state):
---TT---GGGEEEE--S--SS---GGG-EEEES-S-TT-TTEEEGGGGTTTT----GGG--TTSPSSS-EESS--SS-HHHHH-TTTEEE-TTS-EEESS---SHHHHHHHHHHHHH-TT--EE--GGGT--HHHHHHHHHTHHHHHHTTTT-BS-HHHHHHHHHIIIIIHHHHHHHHHHHHHHSS---TTPPPPP--

Sequence (199 aa):
MNLHGFIDIRDYRVHLPQSLFPYCGKSILEVSPLGVDPSDPGWLPIDALGRDFFHPAFSKRNPLNIPGPFYGAETDTCETGPHEAPGNVLMDRQGQEFVFKQPTNSVELRDVLSAALCECFCGYGADGDDKWTLPLIRDWWQTRFDLLESADGLGGDTHSLRLWKRLLSGEAEGYLRVYAFFVEEGRVPTASDILPDVS